Protein AF-0000000086053159 (afdb_homodimer)

Nearest PDB structures (foldseek):
  8ajj-assembly3_B-2  TM=6.532E-01  e=9.629E-02  Staphylococcus aureus
  8ajj-assembly1_D  TM=6.420E-01  e=1.099E-01  Staphylococcus aureus
  6kgy-assembly1_A  TM=5.660E-01  e=2.957E-01  Escherichia coli BL21(DE3)
  6kyy-assembly2_C  TM=5.668E-01  e=3.851E-01  Escherichia coli BL21(DE3)
  5zy5-assembly1_A  TM=4.470E-01  e=1.263E+00  Schizosaccharomyces pombe 972h-

Organism: Dendrobium nobile (NCBI:txid94219)

Sequence (262 aa):
MGEAAAAVSSESGEGKREIWIKHYSSSHRILLVGEGDFSFSVCLAKAFGSAKNMIATSYDNLEKLLEKHSTARIHLDELKRLGCTLLHGINVKYIHEDSFLKVRRFDRIIFNFPHAGHYLGFGENNEELILMGEAAAAVSSESGEGKREIWIKHYSSSHRILLVGEGDFSFSVCLAKAFGSAKNMIATSYDNLEKLLEKHSTARIHLDELKRLGCTLLHGINVKYIHEDSFLKVRRFDRIIFNFPHAGHYLGFGENNEELIL

Solvent-accessible surface area (backbone atoms only — not comparable to full-atom values): 14612 Å² total; per-residue (Å²): 134,82,78,72,81,78,79,79,86,78,84,81,73,81,67,76,58,67,76,42,73,61,80,58,52,82,73,51,26,36,38,36,39,46,40,73,40,38,58,66,59,40,45,51,25,56,48,64,70,45,18,66,42,30,38,41,26,16,48,48,40,66,70,58,33,47,70,78,22,78,63,20,58,63,30,51,52,52,34,48,76,39,44,30,44,79,46,61,50,47,52,74,43,47,40,48,67,32,77,76,55,52,79,53,80,45,42,27,40,34,34,38,55,44,64,47,81,56,56,55,45,32,44,83,80,87,63,66,47,64,73,138,78,82,79,81,77,83,81,82,80,82,81,72,83,66,71,62,62,75,37,63,66,80,59,53,83,74,54,27,34,38,36,38,46,41,74,40,37,59,63,59,40,49,53,24,53,42,61,71,46,20,64,43,30,37,40,27,16,48,48,40,66,69,58,33,45,69,77,22,78,60,19,58,63,31,49,52,51,33,49,72,39,42,32,44,78,46,60,51,46,51,76,43,48,39,47,68,33,76,76,55,51,78,52,78,44,42,27,42,33,34,38,54,44,62,51,79,56,57,56,44,34,45,82,79,85,63,64,47,62,72

InterPro domains:
  IPR019446 25S rRNA (uridine-N(3))-methyltransferase BMT5-like [PF10354] (31-119)

Secondary structure (DSSP, 8-state):
---------------------TTS-TT--EEEES-SS-HHHHHHHHHHT--TTEEEE-SS-HHHHHHH-TTHHHHHHHHHHTT-EEE-S--GGGGGG-TTTTT---SEEEEES--HHHHTT-SSS--TTT-/---------------------TTS-TT--EEEES-SS-HHHHHHHHHHT--TTEEEE-SS-HHHHHHH-TTHHHHHHHHHHTT-EEE-S--GGGGGG-TTTTT---SEEEEES--HHHHTT-SSS--TTT-

Foldseek 3Di:
DPPPDPPPPPPCPVPPPLPLVCPPPPQFAEEEEADQLCVVVLVVCVSNVAAQRYEYEHLAAPVVSCVRHVNSVVNVVSNVVRNYHYYYNDDQLCQCVPPVNVPDDGPYYHYDPPVPVCDVPVDDDDPGRVD/DDPPPPDPPPPPPVPPPLVLVPVPPPQFAEEEEADQLCVVVLVVCVSNVAAQRYEYEHLAAPVVSCVRHVNSVVNVVSNVVRNYHYYYNDDQLCQCVPPVNVPDDGPYYHYDPPVPVPDVPVDDDDPGRVD

Structure (mmCIF, N/CA/C/O backbone):
data_AF-0000000086053159-model_v1
#
loop_
_entity.id
_entity.type
_entity.pdbx_description
1 polymer '25S rRNA (uridine-N(3))-methyltransferase BMT5-like domain-containing protein'
#
loop_
_atom_site.group_PDB
_atom_site.id
_atom_site.type_symbol
_atom_site.label_atom_id
_atom_site.label_alt_id
_atom_site.label_comp_id
_atom_site.label_asym_id
_atom_site.label_entity_id
_atom_site.label_seq_id
_atom_site.pdbx_PDB_ins_code
_atom_site.Cartn_x
_atom_site.Cartn_y
_atom_site.Cartn_z
_atom_site.occupancy
_atom_site.B_iso_or_equiv
_atom_site.auth_seq_id
_atom_site.auth_comp_id
_atom_site.auth_asym_id
_atom_site.auth_atom_id
_atom_site.pdbx_PDB_model_num
ATOM 1 N N . MET A 1 1 ? 25.203 14.914 -54.969 1 23.8 1 MET A N 1
ATOM 2 C CA . MET A 1 1 ? 25.312 13.695 -54.156 1 23.8 1 MET A CA 1
ATOM 3 C C . MET A 1 1 ? 24.812 13.93 -52.75 1 23.8 1 MET A C 1
ATOM 5 O O . MET A 1 1 ? 25.109 13.133 -51.844 1 23.8 1 MET A O 1
ATOM 9 N N . GLY A 1 2 ? 24.234 15.086 -52.5 1 23.28 2 GLY A N 1
ATOM 10 C CA . GLY A 1 2 ? 23.891 15.867 -51.344 1 23.28 2 GLY A CA 1
ATOM 11 C C . GLY A 1 2 ? 22.859 15.188 -50.438 1 23.28 2 GLY A C 1
ATOM 12 O O . GLY A 1 2 ? 21.703 15.008 -50.844 1 23.28 2 GLY A O 1
ATOM 13 N N . GLU A 1 3 ? 23.234 14.211 -49.656 1 20.03 3 GLU A N 1
ATOM 14 C CA . GLU A 1 3 ? 22.578 13.164 -48.906 1 20.03 3 GLU A CA 1
ATOM 15 C C . GLU A 1 3 ? 21.625 13.766 -47.875 1 20.03 3 GLU A C 1
ATOM 17 O O . GLU A 1 3 ? 22.062 14.289 -46.844 1 20.03 3 GLU A O 1
ATOM 22 N N . ALA A 1 4 ? 20.672 14.625 -48.312 1 21.84 4 ALA A N 1
ATOM 23 C CA . ALA A 1 4 ? 19.781 15.328 -47.406 1 21.84 4 ALA A CA 1
ATOM 24 C C . ALA A 1 4 ? 19.156 14.359 -46.406 1 21.84 4 ALA A C 1
ATOM 26 O O . ALA A 1 4 ? 18.734 13.258 -46.781 1 21.84 4 ALA A O 1
ATOM 27 N N . ALA A 1 5 ? 19.266 14.68 -45.062 1 22.31 5 ALA A N 1
ATOM 28 C CA . ALA A 1 5 ? 18.844 14.047 -43.812 1 22.31 5 ALA A CA 1
ATOM 29 C C . ALA A 1 5 ? 17.359 13.727 -43.812 1 22.31 5 ALA A C 1
ATOM 31 O O . ALA A 1 5 ? 16.531 14.617 -44 1 22.31 5 ALA A O 1
ATOM 32 N N . ALA A 1 6 ? 16.828 12.719 -44.281 1 21.12 6 ALA A N 1
ATOM 33 C CA . ALA A 1 6 ? 15.461 12.234 -44.281 1 21.12 6 ALA A CA 1
ATOM 34 C C . ALA A 1 6 ? 14.781 12.445 -42.938 1 21.12 6 ALA A C 1
ATOM 36 O O . ALA A 1 6 ? 15.25 11.938 -41.906 1 21.12 6 ALA A O 1
ATOM 37 N N . ALA A 1 7 ? 14.07 13.5 -42.656 1 23.72 7 ALA A N 1
ATOM 38 C CA . ALA A 1 7 ? 13.234 13.898 -41.531 1 23.72 7 ALA A CA 1
ATOM 39 C C . ALA A 1 7 ? 12.242 12.805 -41.188 1 23.72 7 ALA A C 1
ATOM 41 O O . ALA A 1 7 ? 11.336 12.492 -41.938 1 23.72 7 ALA A O 1
ATOM 42 N N . VAL A 1 8 ? 12.562 11.57 -40.75 1 25.78 8 VAL A N 1
ATOM 43 C CA . VAL A 1 8 ? 11.625 10.508 -40.375 1 25.78 8 VAL A CA 1
ATOM 44 C C . VAL A 1 8 ? 10.547 11.062 -39.469 1 25.78 8 VAL A C 1
ATOM 46 O O . VAL A 1 8 ? 10.852 11.695 -38.438 1 25.78 8 VAL A O 1
ATOM 49 N N . SER A 1 9 ? 9.375 11.641 -39.812 1 26.14 9 SER A N 1
ATOM 50 C CA . SER A 1 9 ? 8.133 12.102 -39.219 1 26.14 9 SER A CA 1
ATOM 51 C C . SER A 1 9 ? 7.652 11.133 -38.125 1 26.14 9 SER A C 1
ATOM 53 O O . SER A 1 9 ? 7.336 9.977 -38.438 1 26.14 9 SER A O 1
ATOM 55 N N . SER A 1 10 ? 8.109 11.086 -36.844 1 28.56 10 SER A N 1
ATOM 56 C CA . SER A 1 10 ? 8.008 10.375 -35.562 1 28.56 10 SER A CA 1
ATOM 57 C C . SER A 1 10 ? 6.582 10.445 -35 1 28.56 10 SER A C 1
ATOM 59 O O . SER A 1 10 ? 5.988 11.523 -34.938 1 28.56 10 SER A O 1
ATOM 61 N N . GLU A 1 11 ? 5.602 9.461 -35.156 1 31.3 11 GLU A N 1
ATOM 62 C CA . GLU A 1 11 ? 4.188 9.211 -34.875 1 31.3 11 GLU A CA 1
ATOM 63 C C . GLU A 1 11 ? 3.811 9.648 -33.469 1 31.3 11 GLU A C 1
ATOM 65 O O . GLU A 1 11 ? 4.488 9.289 -32.5 1 31.3 11 GLU A O 1
ATOM 70 N N . SER A 1 12 ? 3.057 10.75 -33.156 1 30.8 12 SER A N 1
ATOM 71 C CA . SER A 1 12 ? 2.65 11.664 -32.094 1 30.8 12 SER A CA 1
ATOM 72 C C . SER A 1 12 ? 1.81 10.945 -31.047 1 30.8 12 SER A C 1
ATOM 74 O O . SER A 1 12 ? 0.592 10.82 -31.188 1 30.8 12 SER A O 1
ATOM 76 N N . GLY A 1 13 ? 1.862 9.625 -30.812 1 31.34 13 GLY A N 1
ATOM 77 C CA . GLY A 1 13 ? 1.107 8.883 -29.812 1 31.34 13 GLY A CA 1
ATOM 78 C C . GLY A 1 13 ? 0.952 9.641 -28.5 1 31.34 13 GLY A C 1
ATOM 79 O O . GLY A 1 13 ? 1.944 10.031 -27.875 1 31.34 13 GLY A O 1
ATOM 80 N N . GLU A 1 14 ? -0.047 10.508 -28.344 1 32.22 14 GLU A N 1
ATOM 81 C CA . GLU A 1 14 ? -0.449 11.344 -27.219 1 32.22 14 GLU A CA 1
ATOM 82 C C . GLU A 1 14 ? -0.283 10.602 -25.906 1 32.22 14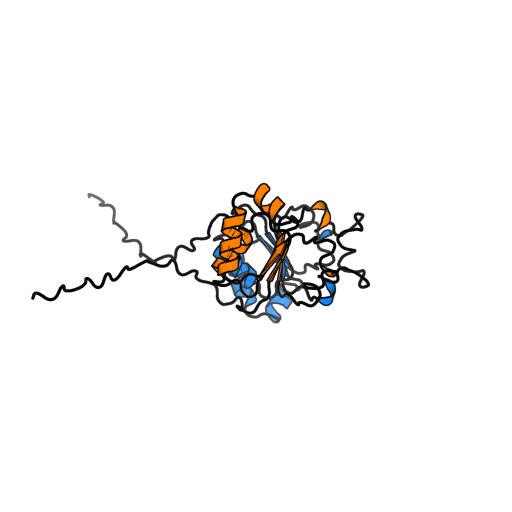 GLU A C 1
ATOM 84 O O . GLU A 1 14 ? -1.033 9.672 -25.609 1 32.22 14 GLU A O 1
ATOM 89 N N . GLY A 1 15 ? 0.795 10.141 -25.562 1 30.14 15 GLY A N 1
ATOM 90 C CA . GLY A 1 15 ? 1.284 9.57 -24.312 1 30.14 15 GLY A CA 1
ATOM 91 C C . GLY A 1 15 ? 0.733 10.258 -23.078 1 30.14 15 GLY A C 1
ATOM 92 O O . GLY A 1 15 ? 0.968 11.453 -22.875 1 30.14 15 GLY A O 1
ATOM 93 N N . LYS A 1 16 ? -0.575 9.969 -22.797 1 33.31 16 LYS A N 1
ATOM 94 C CA . LYS A 1 16 ? -1.197 10.414 -21.547 1 33.31 16 LYS A CA 1
ATOM 95 C C . LYS A 1 16 ? -0.171 10.508 -20.422 1 33.31 16 LYS A C 1
ATOM 97 O O . LYS A 1 16 ? 0.556 9.547 -20.156 1 33.31 16 LYS A O 1
ATOM 102 N N . ARG A 1 17 ? 0.434 11.656 -20.219 1 32.03 17 ARG A N 1
ATOM 103 C CA . ARG A 1 17 ? 1.323 12.023 -19.125 1 32.03 17 ARG A CA 1
ATOM 104 C C . ARG A 1 17 ? 0.749 11.578 -17.781 1 32.03 17 ARG A C 1
ATOM 106 O O . ARG A 1 17 ? -0.394 11.906 -17.453 1 32.03 17 ARG A O 1
ATOM 113 N N . GLU A 1 18 ? 0.822 10.281 -17.391 1 34.47 18 GLU A N 1
ATOM 114 C CA . GLU A 1 18 ? 0.636 9.914 -15.992 1 34.47 18 GLU A CA 1
ATOM 115 C C . GLU A 1 18 ? 1.292 10.93 -15.062 1 34.47 18 GLU A C 1
ATOM 117 O O . GLU A 1 18 ? 2.494 11.18 -15.156 1 34.47 18 GLU A O 1
ATOM 122 N N . ILE A 1 19 ? 0.857 12.164 -15.031 1 37.12 19 ILE A N 1
ATOM 123 C CA . ILE A 1 19 ? 1.425 13.086 -14.055 1 37.12 19 ILE A CA 1
ATOM 124 C C . ILE A 1 19 ? 1.54 12.391 -12.695 1 37.12 19 ILE A C 1
ATOM 126 O O . ILE A 1 19 ? 0.53 12.016 -12.094 1 37.12 19 ILE A O 1
ATOM 130 N N . TRP A 1 20 ? 2.287 11.344 -12.609 1 40 20 TRP A N 1
ATOM 131 C CA . TRP A 1 20 ? 2.617 10.797 -11.289 1 40 20 TRP A CA 1
ATOM 132 C C . TRP A 1 20 ? 3.082 11.906 -10.352 1 40 20 TRP A C 1
ATOM 134 O O . TRP A 1 20 ? 3.932 12.719 -10.711 1 40 20 TRP A O 1
ATOM 144 N N . ILE A 1 21 ? 2.289 12.594 -9.727 1 44 21 ILE A N 1
ATOM 145 C CA . ILE A 1 21 ? 2.75 13.477 -8.656 1 44 21 ILE A CA 1
ATOM 146 C C . ILE A 1 21 ? 3.922 12.828 -7.922 1 44 21 ILE A C 1
ATOM 148 O O . ILE A 1 21 ? 3.779 11.75 -7.344 1 44 21 ILE A O 1
ATOM 152 N N . LYS A 1 22 ? 5.039 13.055 -8.406 1 43.25 22 LYS A N 1
ATOM 153 C CA . LYS A 1 22 ? 6.391 12.727 -7.953 1 43.25 22 LYS A CA 1
ATOM 154 C C . LYS A 1 22 ? 6.52 12.898 -6.441 1 43.25 22 LYS A C 1
ATOM 156 O O . LYS A 1 22 ? 7.629 12.875 -5.906 1 43.25 22 LYS A O 1
ATOM 161 N N . HIS A 1 23 ? 5.613 13.328 -5.73 1 47.88 23 HIS A N 1
ATOM 162 C CA . HIS A 1 23 ? 6.152 13.422 -4.379 1 47.88 23 HIS A CA 1
ATOM 163 C C . HIS A 1 23 ? 6.645 12.062 -3.885 1 47.88 23 HIS A C 1
ATOM 165 O O . HIS A 1 23 ? 7.277 11.977 -2.83 1 47.88 23 HIS A O 1
ATOM 171 N N . TYR A 1 24 ? 6.051 11.047 -4.488 1 50.81 24 TYR A N 1
ATOM 172 C CA . TYR A 1 24 ? 6.637 9.789 -4.047 1 50.81 24 TYR A CA 1
ATOM 173 C C . TYR A 1 24 ? 7.98 9.547 -4.723 1 50.81 24 TYR A C 1
ATOM 175 O O . TYR A 1 24 ? 8.094 9.641 -5.949 1 50.81 24 TYR A O 1
ATOM 183 N N . SER A 1 25 ? 8.93 9.891 -3.857 1 54.38 25 SER A N 1
ATOM 184 C CA . SER A 1 25 ? 10.281 9.688 -4.367 1 54.38 25 SER A CA 1
ATOM 185 C C . SER A 1 25 ? 10.445 8.297 -4.969 1 54.38 25 SER A C 1
ATOM 187 O O . SER A 1 25 ? 10.062 7.297 -4.348 1 54.38 25 SER A O 1
ATOM 189 N N . SER A 1 26 ? 10.477 8.305 -6.293 1 58.16 26 SER A N 1
ATOM 190 C CA . SER A 1 26 ? 10.906 7.129 -7.043 1 58.16 26 SER A CA 1
ATOM 191 C C . SER A 1 26 ? 11.938 6.328 -6.266 1 58.16 26 SER A C 1
ATOM 193 O O . SER A 1 26 ? 12.211 5.168 -6.59 1 58.16 26 SER A O 1
ATOM 195 N N . SER A 1 27 ? 12.219 6.91 -5.051 1 74.12 27 SER A N 1
ATOM 196 C CA . SER A 1 27 ? 13.305 6.227 -4.355 1 74.12 27 SER A CA 1
ATOM 197 C C . SER A 1 27 ? 12.773 5.395 -3.189 1 74.12 27 SER A C 1
ATOM 199 O O . SER A 1 27 ? 13.523 4.633 -2.576 1 74.12 27 SER A O 1
ATOM 201 N N . HIS A 1 28 ? 11.43 5.555 -3.023 1 86.94 28 HIS A N 1
ATOM 202 C CA . HIS A 1 28 ? 10.93 4.785 -1.894 1 86.94 28 HIS A CA 1
ATOM 203 C C . HIS A 1 28 ? 10.836 3.301 -2.236 1 86.94 28 HIS A C 1
ATOM 205 O O . HIS A 1 28 ? 10.344 2.938 -3.307 1 86.94 28 HIS A O 1
ATOM 211 N N . ARG A 1 29 ? 11.375 2.551 -1.34 1 91.94 29 ARG A N 1
ATOM 212 C CA . ARG A 1 29 ? 11.336 1.099 -1.484 1 91.94 29 ARG A CA 1
ATOM 213 C C . ARG A 1 29 ? 10.031 0.53 -0.944 1 91.94 29 ARG A C 1
ATOM 215 O O . ARG A 1 29 ? 9.672 0.778 0.207 1 91.94 29 ARG A O 1
ATOM 222 N N . ILE A 1 30 ? 9.352 -0.287 -1.855 1 94.25 30 ILE A N 1
ATOM 223 C CA . ILE A 1 30 ? 8.031 -0.788 -1.488 1 94.25 30 ILE A CA 1
ATOM 224 C C . ILE A 1 30 ? 8.023 -2.314 -1.547 1 94.25 30 ILE A C 1
ATOM 226 O O . ILE A 1 30 ? 8.461 -2.906 -2.535 1 94.25 30 ILE A O 1
ATOM 230 N N . LEU A 1 31 ? 7.586 -2.889 -0.47 1 94.62 31 LEU A N 1
ATOM 231 C CA . LEU A 1 31 ? 7.348 -4.328 -0.436 1 94.62 31 LEU A CA 1
ATOM 232 C C . LEU A 1 31 ? 5.855 -4.633 -0.496 1 94.62 31 LEU A C 1
ATOM 234 O O . LEU A 1 31 ? 5.074 -4.109 0.304 1 94.62 31 LEU A O 1
ATOM 238 N N . LEU A 1 32 ? 5.48 -5.375 -1.488 1 95.69 32 LEU A N 1
ATOM 239 C CA . LEU A 1 32 ? 4.109 -5.859 -1.588 1 95.69 32 LEU A CA 1
ATOM 240 C C . LEU A 1 32 ? 4.027 -7.34 -1.241 1 95.69 32 LEU A C 1
ATOM 242 O O . LEU A 1 32 ? 4.676 -8.172 -1.882 1 95.69 32 LEU A O 1
ATOM 246 N N . VAL A 1 33 ? 3.17 -7.621 -0.258 1 93.75 33 VAL A N 1
ATOM 247 C CA . VAL A 1 33 ? 3.086 -8.977 0.273 1 93.75 33 VAL A CA 1
ATOM 248 C C . VAL A 1 33 ? 1.698 -9.555 0.003 1 93.75 33 VAL A C 1
ATOM 250 O O . VAL A 1 33 ? 0.688 -8.875 0.205 1 93.75 33 VAL A O 1
ATOM 253 N N . GLY A 1 34 ? 1.708 -10.828 -0.438 1 93.38 34 GLY A N 1
ATOM 254 C CA . GLY A 1 34 ? 0.449 -11.547 -0.564 1 93.38 34 GLY A CA 1
ATOM 255 C C . GLY A 1 34 ? -0.279 -11.25 -1.862 1 93.38 34 GLY A C 1
ATOM 256 O O . GLY A 1 34 ? -1.511 -11.219 -1.896 1 93.38 34 GLY A O 1
ATOM 257 N N . GLU A 1 35 ? 0.453 -11.07 -2.906 1 94.38 35 GLU A N 1
ATOM 258 C CA . GLU A 1 35 ? -0.151 -10.805 -4.211 1 94.38 35 GLU A CA 1
ATOM 259 C C . GLU A 1 35 ? -0.896 -12.031 -4.73 1 94.38 35 GLU A C 1
ATOM 261 O O . GLU A 1 35 ? -0.422 -13.156 -4.586 1 94.38 35 GLU A O 1
ATOM 266 N N . GLY A 1 36 ? -2.082 -11.789 -5.32 1 93.25 36 GLY A N 1
ATOM 267 C CA . GLY A 1 36 ? -2.811 -12.82 -6.043 1 93.25 36 GLY A CA 1
ATOM 268 C C . GLY A 1 36 ? -2.533 -12.812 -7.531 1 93.25 36 GLY A C 1
ATOM 269 O O . GLY A 1 36 ? -1.689 -13.57 -8.016 1 93.25 36 GLY A O 1
ATOM 270 N N . ASP A 1 37 ? -3.105 -11.883 -8.156 1 93.75 37 ASP A N 1
ATOM 271 C CA . ASP A 1 37 ? -2.898 -11.805 -9.594 1 93.75 37 ASP A CA 1
ATOM 272 C C . ASP A 1 37 ? -1.971 -10.641 -9.953 1 93.75 37 ASP A C 1
ATOM 274 O O . ASP A 1 37 ? -1.759 -10.359 -11.133 1 93.75 37 ASP A O 1
ATOM 278 N N . PHE A 1 38 ? -1.534 -9.859 -8.969 1 95.62 38 PHE A N 1
ATOM 279 C CA . PHE A 1 38 ? -0.526 -8.812 -9.086 1 95.62 38 PHE A CA 1
ATOM 280 C C . PHE A 1 38 ? -1.103 -7.586 -9.773 1 95.62 38 PHE A C 1
ATOM 282 O O . PHE A 1 38 ? -0.36 -6.684 -10.164 1 95.62 38 PHE A O 1
ATOM 289 N N . SER A 1 39 ? -2.412 -7.508 -9.82 1 91.19 39 SER A N 1
ATOM 290 C CA . SER A 1 39 ? -3.037 -6.383 -10.516 1 91.19 39 SER A CA 1
ATOM 291 C C . SER A 1 39 ? -2.828 -5.082 -9.75 1 91.19 39 SER A C 1
ATOM 293 O O . SER A 1 39 ? -2.654 -4.02 -10.352 1 91.19 39 SER A O 1
ATOM 295 N N . PHE A 1 40 ? -2.793 -5.176 -8.445 1 90.31 40 PHE A N 1
ATOM 296 C CA . PHE A 1 40 ? -2.586 -3.969 -7.648 1 90.31 40 PHE A CA 1
ATOM 297 C C . PHE A 1 40 ? -1.169 -3.439 -7.832 1 90.31 40 PHE A C 1
ATOM 299 O O . PHE A 1 40 ? -0.962 -2.23 -7.945 1 90.31 40 PHE A O 1
ATOM 306 N N . SER A 1 41 ? -0.254 -4.344 -7.824 1 94.06 41 SER A N 1
ATOM 307 C CA . SER A 1 41 ? 1.135 -3.961 -8.055 1 94.06 41 SER A CA 1
ATOM 308 C C . SER A 1 41 ? 1.304 -3.268 -9.398 1 94.06 41 SER A C 1
ATOM 310 O O . SER A 1 41 ? 2.039 -2.283 -9.508 1 94.06 41 SER A O 1
ATOM 312 N N . VAL A 1 42 ? 0.609 -3.744 -10.367 1 92.56 42 VAL A N 1
ATOM 313 C CA . VAL A 1 42 ? 0.671 -3.129 -11.688 1 92.56 42 VAL A CA 1
ATOM 314 C C . VAL A 1 42 ? 0.124 -1.705 -11.625 1 92.56 42 VAL A C 1
ATOM 316 O O . VAL A 1 42 ? 0.708 -0.782 -12.195 1 92.56 42 VAL A O 1
ATOM 319 N N . CYS A 1 43 ? -0.954 -1.619 -10.93 1 87.19 43 CYS A N 1
ATOM 320 C CA . CYS A 1 43 ? -1.568 -0.304 -10.781 1 87.19 43 CYS A CA 1
ATOM 321 C C . CYS A 1 43 ? -0.593 0.688 -10.164 1 87.19 43 CYS A C 1
ATOM 323 O O . CYS A 1 43 ? -0.42 1.798 -10.664 1 87.19 43 CYS A O 1
ATOM 325 N N . LEU A 1 44 ? 0.011 0.297 -9.117 1 88.56 44 LEU A N 1
ATOM 326 C CA . LEU A 1 44 ? 0.962 1.16 -8.422 1 88.56 44 LEU A CA 1
ATOM 327 C C . LEU A 1 44 ? 2.152 1.483 -9.32 1 88.56 44 LEU A C 1
ATOM 329 O O . LEU A 1 44 ? 2.57 2.641 -9.414 1 88.56 44 LEU A O 1
ATOM 333 N N . ALA A 1 45 ? 2.627 0.53 -9.992 1 90.31 45 ALA A N 1
ATOM 334 C CA . ALA A 1 45 ? 3.779 0.699 -10.875 1 90.31 45 ALA A CA 1
ATOM 335 C C . ALA A 1 45 ? 3.479 1.696 -11.984 1 90.31 45 ALA A C 1
ATOM 337 O O . ALA A 1 45 ? 4.312 2.543 -12.312 1 90.31 45 ALA A O 1
ATOM 338 N N . LYS A 1 46 ? 2.355 1.563 -12.469 1 85.75 46 LYS A N 1
ATOM 339 C CA . LYS A 1 46 ? 1.958 2.473 -13.539 1 85.75 46 LYS A CA 1
ATOM 340 C C . LYS A 1 46 ? 1.809 3.9 -13.023 1 85.75 46 LYS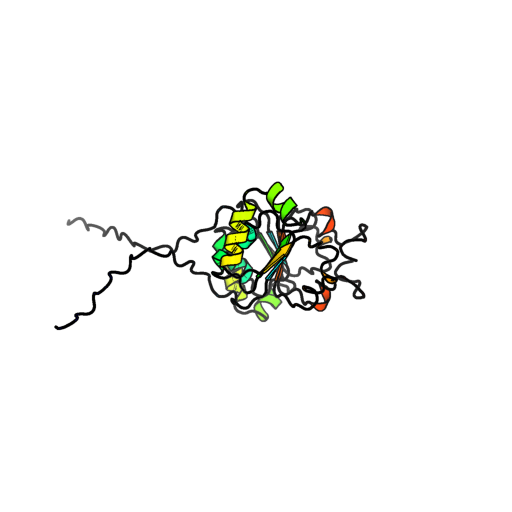 A C 1
ATOM 342 O O . LYS A 1 46 ? 2.223 4.855 -13.68 1 85.75 46 LYS A O 1
ATOM 347 N N . ALA A 1 47 ? 1.233 3.949 -11.875 1 80.62 47 ALA A N 1
ATOM 348 C CA . ALA A 1 47 ? 1.077 5.273 -11.273 1 80.62 47 ALA A CA 1
ATOM 349 C C . ALA A 1 47 ? 2.434 5.934 -11.047 1 80.62 47 ALA A C 1
ATOM 351 O O . ALA A 1 47 ? 2.578 7.145 -11.234 1 80.62 47 ALA A O 1
ATOM 352 N N . PHE A 1 48 ? 3.4 5.125 -10.711 1 82.75 48 PHE A N 1
ATOM 353 C CA . PHE A 1 48 ? 4.723 5.66 -10.414 1 82.75 48 PHE A CA 1
ATOM 354 C C . PHE A 1 48 ? 5.57 5.75 -11.672 1 82.75 48 PHE A C 1
ATOM 356 O O . PHE A 1 48 ? 6.582 6.453 -11.703 1 82.75 48 PHE A O 1
ATOM 363 N N . GLY A 1 49 ? 5.211 5.055 -12.664 1 83.62 49 GLY A N 1
ATOM 364 C CA . GLY A 1 49 ? 5.949 5.051 -13.922 1 83.62 49 GLY A CA 1
ATOM 365 C C . GLY A 1 49 ? 7.125 4.094 -13.914 1 83.62 49 GLY A C 1
ATOM 366 O O . GLY A 1 49 ? 7.82 3.951 -14.922 1 83.62 49 GLY A O 1
ATOM 367 N N . SER A 1 50 ? 7.414 3.561 -12.82 1 89.31 50 SER A N 1
ATOM 368 C CA . SER A 1 50 ? 8.508 2.607 -12.633 1 89.31 50 SER A CA 1
ATOM 369 C C . SER A 1 50 ? 8.234 1.683 -11.453 1 89.31 50 SER A C 1
ATOM 371 O O . SER A 1 50 ? 7.477 2.031 -10.539 1 89.31 50 SER A O 1
ATOM 373 N N . ALA A 1 51 ? 8.836 0.508 -11.547 1 94.44 51 ALA A N 1
ATOM 374 C CA . ALA A 1 51 ? 8.703 -0.422 -10.43 1 94.44 51 ALA A CA 1
ATOM 375 C C . ALA A 1 51 ? 10.07 -0.918 -9.969 1 94.44 51 ALA A C 1
ATOM 377 O O . ALA A 1 51 ? 10.172 -1.963 -9.32 1 94.44 51 ALA A O 1
ATOM 378 N N . LYS A 1 52 ? 11.133 -0.23 -10.25 1 94.88 52 LYS A N 1
ATOM 379 C CA . LYS A 1 52 ? 12.492 -0.66 -9.945 1 94.88 52 LYS A CA 1
ATOM 380 C C . LYS A 1 52 ? 12.711 -0.772 -8.438 1 94.88 52 LYS A C 1
ATOM 382 O O . LYS A 1 52 ? 13.539 -1.558 -7.98 1 94.88 52 LYS A O 1
ATOM 387 N N . ASN A 1 53 ? 11.961 0.013 -7.723 1 93.94 53 ASN A N 1
ATOM 388 C CA . ASN A 1 53 ? 12.117 0.018 -6.27 1 93.94 53 ASN A CA 1
ATOM 389 C C . ASN A 1 53 ? 11.016 -0.792 -5.59 1 93.94 53 ASN A C 1
ATOM 391 O O . ASN A 1 53 ? 10.766 -0.622 -4.395 1 93.94 53 ASN A O 1
ATOM 395 N N . MET A 1 54 ? 10.367 -1.677 -6.344 1 95.19 54 MET A N 1
ATOM 396 C CA . MET A 1 54 ? 9.273 -2.488 -5.824 1 95.19 54 MET A CA 1
ATOM 397 C C . MET A 1 54 ? 9.656 -3.965 -5.793 1 95.19 54 MET A C 1
ATOM 399 O O . MET A 1 54 ? 10.258 -4.473 -6.738 1 95.19 54 MET A O 1
ATOM 403 N N . ILE A 1 55 ? 9.352 -4.605 -4.691 1 96.75 55 ILE A N 1
ATOM 404 C CA . ILE A 1 55 ? 9.352 -6.0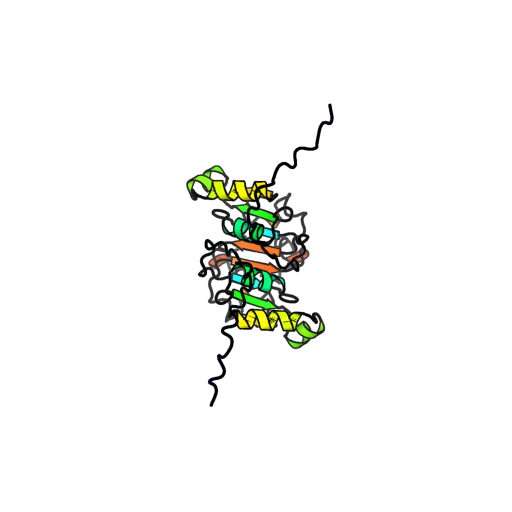59 -4.574 1 96.75 55 ILE A CA 1
ATOM 405 C C . ILE A 1 55 ? 7.934 -6.559 -4.309 1 96.75 55 ILE A C 1
ATOM 407 O O . ILE A 1 55 ? 7.293 -6.137 -3.344 1 96.75 55 ILE A O 1
ATOM 411 N N . ALA A 1 56 ? 7.469 -7.363 -5.176 1 97.56 56 ALA A N 1
ATOM 412 C CA . ALA A 1 56 ? 6.137 -7.941 -5.016 1 97.56 56 ALA A CA 1
ATOM 413 C C . ALA A 1 56 ? 6.211 -9.453 -4.816 1 97.56 56 ALA A C 1
ATOM 415 O O . ALA A 1 56 ? 6.965 -10.141 -5.512 1 97.56 56 ALA A O 1
ATOM 416 N N . THR A 1 57 ? 5.41 -9.969 -3.846 1 96.69 57 THR A N 1
ATOM 417 C CA . THR A 1 57 ? 5.551 -11.375 -3.475 1 96.69 57 THR A CA 1
ATOM 418 C C . THR A 1 57 ? 4.191 -12.07 -3.459 1 96.69 57 THR A C 1
ATOM 420 O O . THR A 1 57 ? 3.164 -11.43 -3.238 1 96.69 57 THR A O 1
ATOM 423 N N . SER A 1 58 ? 4.168 -13.344 -3.734 1 95.94 58 SER A N 1
ATOM 424 C CA . SER A 1 58 ? 2.98 -14.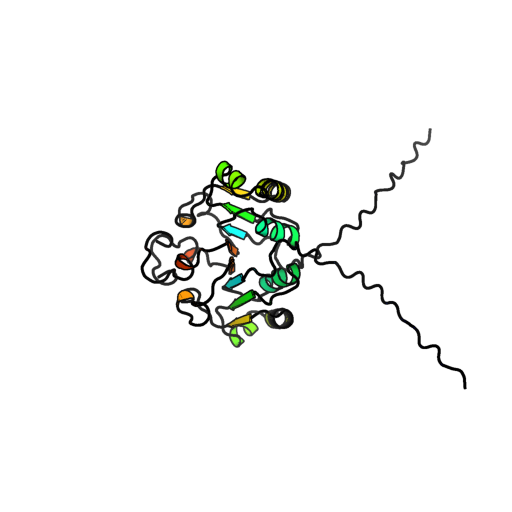188 -3.613 1 95.94 58 SER A CA 1
ATOM 425 C C . SER A 1 58 ? 3.232 -15.367 -2.682 1 95.94 58 SER A C 1
ATOM 427 O O . SER A 1 58 ? 4.371 -15.805 -2.523 1 95.94 58 SER A O 1
ATOM 429 N N . TYR A 1 59 ? 2.211 -15.766 -2.037 1 93.56 59 TYR A N 1
ATOM 430 C CA . TYR A 1 59 ? 2.268 -16.969 -1.212 1 93.56 59 TYR A CA 1
ATOM 431 C C . TYR A 1 59 ? 2.457 -18.219 -2.072 1 93.56 59 TYR A C 1
ATOM 433 O O . TYR A 1 59 ? 3.295 -19.062 -1.768 1 93.56 59 TYR A O 1
ATOM 441 N N . ASP A 1 60 ? 1.657 -18.344 -3.156 1 95.31 60 ASP A N 1
ATOM 442 C CA . ASP A 1 60 ? 1.734 -19.484 -4.062 1 95.31 60 ASP A CA 1
ATOM 443 C C . ASP A 1 60 ? 3.02 -19.438 -4.887 1 95.31 60 ASP A C 1
ATOM 445 O O . ASP A 1 60 ? 3.529 -18.359 -5.203 1 95.31 60 ASP A O 1
ATOM 449 N N . ASN A 1 61 ? 3.467 -20.656 -5.203 1 96.94 61 ASN A N 1
ATOM 450 C CA . ASN A 1 61 ? 4.508 -20.688 -6.227 1 96.94 61 ASN A CA 1
ATOM 451 C C . ASN A 1 61 ? 3.961 -20.281 -7.594 1 96.94 61 ASN A C 1
ATOM 453 O O . ASN A 1 61 ? 2.746 -20.172 -7.773 1 96.94 61 ASN A O 1
ATOM 457 N N . LEU A 1 62 ? 4.867 -20.094 -8.531 1 96.88 62 LEU A N 1
ATOM 458 C CA . LEU A 1 62 ? 4.488 -19.562 -9.836 1 96.88 62 LEU A CA 1
ATOM 459 C C . LEU A 1 62 ? 3.453 -20.453 -10.516 1 96.88 62 LEU A C 1
ATOM 461 O O . LEU A 1 62 ? 2.459 -19.953 -11.055 1 96.88 62 LEU A O 1
ATOM 465 N N . GLU A 1 63 ? 3.699 -21.734 -10.492 1 97.19 63 GLU A N 1
ATOM 466 C CA . GLU A 1 63 ? 2.795 -22.672 -11.148 1 97.19 63 GLU A CA 1
ATOM 467 C C . GLU A 1 63 ? 1.383 -22.562 -10.578 1 97.19 63 GLU A C 1
ATOM 469 O O . GLU A 1 63 ? 0.412 -22.438 -11.328 1 97.19 63 GLU A O 1
ATOM 474 N N . LYS A 1 64 ? 1.245 -22.641 -9.312 1 97.5 64 LYS A N 1
ATOM 475 C CA . LYS A 1 64 ? -0.043 -22.547 -8.633 1 97.5 64 LYS A CA 1
ATOM 476 C C . LYS A 1 64 ? -0.683 -21.188 -8.836 1 97.5 64 LYS A C 1
ATOM 478 O O . LYS A 1 64 ? -1.9 -21.078 -9.008 1 97.5 64 LYS A O 1
ATOM 483 N N . LEU A 1 65 ? 0.146 -20.188 -8.812 1 96.56 65 LEU A N 1
ATOM 484 C CA . LEU A 1 65 ? -0.325 -18.828 -9.031 1 96.56 65 LEU A CA 1
ATOM 485 C C . LEU A 1 65 ? -1.012 -18.703 -10.391 1 96.56 65 LEU A C 1
ATOM 487 O O . LEU A 1 65 ? -2.111 -18.156 -10.484 1 96.56 65 LEU A O 1
ATOM 491 N N . LEU A 1 66 ? -0.417 -19.25 -11.43 1 96.81 66 LEU A N 1
ATOM 492 C CA . LEU A 1 66 ? -0.938 -19.141 -12.789 1 96.81 66 LEU A CA 1
ATOM 493 C C . LEU A 1 66 ? -2.189 -20 -12.961 1 96.81 66 LEU A C 1
ATOM 495 O O . LEU A 1 66 ? -3.076 -19.656 -13.742 1 96.81 66 LEU A O 1
ATOM 499 N N . GLU A 1 67 ? -2.268 -21.047 -12.195 1 96.75 67 GLU A N 1
ATOM 500 C CA . GLU A 1 67 ? -3.457 -21.891 -12.211 1 96.75 67 GLU A CA 1
ATOM 501 C C . GLU A 1 67 ? -4.656 -21.172 -11.602 1 96.75 67 GLU A C 1
ATOM 503 O O . GLU A 1 67 ? -5.762 -21.219 -12.141 1 96.75 67 GLU A O 1
ATOM 508 N N . LYS A 1 68 ? -4.445 -20.5 -10.516 1 95.38 68 LYS A N 1
ATOM 509 C CA . LYS A 1 68 ? -5.504 -19.828 -9.766 1 95.38 68 LYS A CA 1
ATOM 510 C C . LYS A 1 68 ? -5.934 -18.531 -10.445 1 95.38 68 LYS A C 1
ATOM 512 O O . LYS A 1 68 ? -7.09 -18.125 -10.328 1 95.38 68 LYS A O 1
ATOM 517 N N . HIS A 1 69 ? -4.953 -17.922 -11.039 1 94.44 69 HIS A N 1
ATOM 518 C CA . HIS A 1 69 ? -5.176 -16.609 -11.625 1 94.44 69 HIS A CA 1
ATOM 519 C C . HIS A 1 69 ? -4.719 -16.562 -13.078 1 94.44 69 HIS A C 1
ATOM 521 O O . HIS A 1 69 ? -3.545 -16.297 -13.352 1 94.44 69 HIS A O 1
ATOM 527 N N . SER A 1 70 ? -5.637 -16.609 -13.914 1 91.88 70 SER A N 1
ATOM 528 C CA . SER A 1 70 ? -5.32 -16.672 -15.336 1 91.88 70 SER A CA 1
ATOM 529 C C . SER A 1 70 ? -4.727 -15.359 -15.828 1 91.88 70 SER A C 1
ATOM 531 O O . SER A 1 70 ? -3.953 -15.336 -16.781 1 91.88 70 SER A O 1
ATOM 533 N N . THR A 1 71 ? -5.031 -14.32 -15.195 1 92.38 71 THR A N 1
ATOM 534 C CA . THR A 1 71 ? -4.562 -13.008 -15.641 1 92.38 71 THR A CA 1
ATOM 535 C C . THR A 1 71 ? -3.191 -12.695 -15.047 1 92.38 71 THR A C 1
ATOM 537 O O . THR A 1 71 ? -2.555 -11.711 -15.422 1 92.38 71 THR A O 1
ATOM 540 N N . ALA A 1 72 ? -2.725 -13.516 -14.203 1 96.06 72 ALA A N 1
ATOM 541 C CA . ALA A 1 72 ? -1.506 -13.195 -13.461 1 96.06 72 ALA A CA 1
ATOM 542 C C . ALA A 1 72 ? -0.31 -13.07 -14.398 1 96.06 72 ALA A C 1
ATOM 544 O O . ALA A 1 72 ? 0.557 -12.219 -14.203 1 96.06 72 ALA A O 1
ATOM 545 N N . ARG A 1 73 ? -0.295 -13.844 -15.43 1 96.94 73 ARG A N 1
ATOM 546 C CA . ARG A 1 73 ? 0.848 -13.844 -16.344 1 96.94 73 ARG A CA 1
ATOM 547 C C . ARG A 1 73 ? 1.052 -12.469 -16.969 1 96.94 73 ARG A C 1
ATOM 549 O O . ARG A 1 73 ? 2.174 -11.961 -17.016 1 96.94 73 ARG A O 1
ATOM 556 N N . ILE A 1 74 ? 0.051 -11.906 -17.438 1 97 74 ILE A N 1
ATOM 557 C CA . ILE A 1 74 ? 0.116 -10.594 -18.078 1 97 74 ILE A CA 1
ATOM 558 C C . ILE A 1 74 ? 0.636 -9.562 -17.078 1 97 74 ILE A C 1
ATOM 560 O O . ILE A 1 74 ? 1.474 -8.727 -17.422 1 97 74 ILE A O 1
ATOM 564 N N . HIS A 1 75 ? 0.172 -9.656 -15.891 1 96.69 75 HIS A N 1
ATOM 565 C CA . HIS A 1 75 ? 0.575 -8.695 -14.867 1 96.69 75 HIS A CA 1
ATOM 566 C C . HIS A 1 75 ? 2.035 -8.891 -14.477 1 96.69 75 HIS A C 1
ATOM 568 O O . HIS A 1 75 ? 2.773 -7.918 -14.312 1 96.69 75 HIS A O 1
ATOM 574 N N . LEU A 1 76 ? 2.375 -10.117 -14.359 1 98.25 76 LEU A N 1
ATOM 575 C CA . LEU A 1 76 ? 3.768 -10.414 -14.039 1 98.25 76 LEU A CA 1
ATOM 576 C C . LEU A 1 76 ? 4.695 -9.875 -15.125 1 98.25 76 LEU A C 1
ATOM 578 O O . LEU A 1 76 ? 5.723 -9.266 -14.82 1 98.25 76 LEU A O 1
ATOM 582 N N . ASP A 1 77 ? 4.352 -10.055 -16.344 1 98 77 ASP A N 1
ATOM 583 C CA . ASP A 1 77 ? 5.16 -9.586 -17.469 1 98 77 ASP A CA 1
ATOM 584 C C . ASP A 1 77 ? 5.273 -8.062 -17.469 1 98 77 ASP A C 1
ATOM 586 O O . ASP A 1 77 ? 6.348 -7.516 -17.719 1 98 77 ASP A O 1
ATOM 590 N N . GLU A 1 78 ? 4.203 -7.465 -17.188 1 96.69 78 GLU A N 1
ATOM 591 C CA . GLU A 1 78 ? 4.195 -6.004 -17.125 1 96.69 78 GLU A CA 1
ATOM 592 C C . GLU A 1 78 ? 5.098 -5.496 -15.992 1 96.69 78 GLU A C 1
ATOM 594 O O . GLU A 1 78 ? 5.852 -4.543 -16.188 1 96.69 78 GLU A O 1
ATOM 599 N N . LEU A 1 79 ? 5.016 -6.074 -14.867 1 97.75 79 LEU A N 1
ATOM 600 C CA . LEU A 1 79 ? 5.828 -5.688 -13.719 1 97.75 79 LEU A CA 1
ATOM 601 C C . LEU A 1 79 ? 7.309 -5.914 -14.008 1 97.75 79 LEU A C 1
ATOM 603 O O . LEU A 1 79 ? 8.148 -5.074 -13.664 1 97.75 79 LEU A O 1
ATOM 607 N N . LYS A 1 80 ? 7.562 -7.008 -14.656 1 98.12 80 LYS A N 1
ATOM 608 C CA . LYS A 1 80 ? 8.945 -7.277 -15.039 1 98.12 80 LYS A CA 1
ATOM 609 C C . LYS A 1 80 ? 9.477 -6.211 -15.992 1 98.12 80 LYS A C 1
ATOM 611 O O . LYS A 1 80 ? 10.594 -5.727 -15.828 1 98.12 80 LYS A O 1
ATOM 616 N N . ARG A 1 81 ? 8.695 -5.867 -16.891 1 97.19 81 ARG A N 1
ATOM 617 C CA . ARG A 1 81 ? 9.07 -4.848 -17.859 1 97.19 81 ARG A CA 1
ATOM 618 C C . ARG A 1 81 ? 9.359 -3.514 -17.172 1 97.19 81 ARG A C 1
ATOM 620 O O . ARG A 1 81 ? 10.25 -2.771 -17.594 1 97.19 81 ARG A O 1
ATOM 627 N N . LEU A 1 82 ? 8.68 -3.293 -16.125 1 94.44 82 LEU A N 1
ATOM 628 C CA . LEU A 1 82 ? 8.82 -2.025 -15.406 1 94.44 82 LEU A CA 1
ATOM 629 C C . LEU A 1 82 ? 9.914 -2.109 -14.352 1 94.44 82 LEU A C 1
ATOM 631 O O . LEU A 1 82 ? 10.188 -1.13 -13.656 1 94.44 82 LEU A O 1
ATOM 635 N N . GLY A 1 83 ? 10.492 -3.25 -14.148 1 96.88 83 GLY A N 1
ATOM 636 C CA . GLY A 1 83 ? 11.68 -3.383 -13.32 1 96.88 83 GLY A CA 1
ATOM 637 C C . GLY A 1 83 ? 11.375 -3.918 -11.93 1 96.88 83 GLY A C 1
ATOM 638 O O . GLY A 1 83 ? 12.25 -3.918 -11.055 1 96.88 83 GLY A O 1
ATOM 639 N N . CYS A 1 84 ? 10.227 -4.461 -11.734 1 97.62 84 CYS A N 1
ATOM 640 C CA . CYS A 1 84 ? 9.828 -4.977 -10.422 1 97.62 84 CYS A CA 1
ATOM 641 C C . CYS A 1 84 ? 10.508 -6.312 -10.133 1 97.62 84 CYS A C 1
ATOM 643 O O . CYS A 1 84 ? 10.609 -7.164 -11.016 1 97.62 84 CYS A O 1
ATOM 645 N N . THR A 1 85 ? 10.93 -6.461 -8.875 1 97.75 85 THR A N 1
ATOM 646 C CA . THR A 1 85 ? 11.375 -7.777 -8.43 1 97.75 85 THR A CA 1
ATOM 647 C C . THR A 1 85 ? 10.188 -8.625 -7.973 1 97.75 85 THR A C 1
ATOM 649 O O . THR A 1 85 ? 9.367 -8.164 -7.176 1 97.75 85 THR A O 1
ATOM 652 N N . LEU A 1 86 ? 10.148 -9.82 -8.539 1 98.19 86 LEU A N 1
ATOM 653 C CA . LEU A 1 86 ? 9.039 -10.711 -8.234 1 98.19 86 LEU A CA 1
ATOM 654 C C . LEU A 1 86 ? 9.523 -11.945 -7.473 1 98.19 86 LEU A C 1
ATOM 656 O O . LEU A 1 86 ? 10.469 -12.609 -7.898 1 98.19 86 LEU A O 1
ATOM 660 N N . LEU A 1 87 ? 8.922 -12.164 -6.316 1 96.62 87 LEU A N 1
ATOM 661 C CA . LEU A 1 87 ? 9.242 -13.344 -5.52 1 96.62 87 LEU A CA 1
ATOM 662 C C . LEU A 1 87 ? 8 -14.195 -5.293 1 96.62 87 LEU A C 1
ATOM 664 O O . LEU A 1 87 ? 6.918 -13.664 -5.016 1 96.62 87 LEU A O 1
ATOM 668 N N . HIS A 1 88 ? 8.156 -15.516 -5.457 1 96.62 88 HIS A N 1
ATOM 669 C CA . HIS A 1 88 ? 7.047 -16.438 -5.285 1 96.62 88 HIS A CA 1
ATOM 670 C C . HIS A 1 88 ? 7.324 -17.438 -4.152 1 96.62 88 HIS A C 1
ATOM 672 O O . HIS A 1 88 ? 8.477 -17.641 -3.779 1 96.62 88 HIS A O 1
ATOM 678 N N . GLY A 1 89 ? 6.172 -17.969 -3.59 1 94.44 89 GLY A N 1
ATOM 679 C CA . GLY A 1 89 ? 6.316 -18.922 -2.51 1 94.44 89 GLY A CA 1
ATOM 680 C C . GLY A 1 89 ? 6.75 -18.297 -1.2 1 94.44 89 GLY A C 1
ATOM 681 O O . GLY A 1 89 ? 7.484 -18.906 -0.423 1 94.44 89 GLY A O 1
ATOM 682 N N . ILE A 1 90 ? 6.391 -17.047 -0.979 1 92.06 90 ILE A N 1
ATOM 683 C CA . ILE A 1 90 ? 6.773 -16.328 0.231 1 92.06 90 ILE A CA 1
ATOM 684 C C . ILE A 1 90 ? 5.652 -16.438 1.266 1 92.06 90 ILE A C 1
ATOM 686 O O . ILE A 1 90 ? 4.512 -16.047 0.995 1 92.06 90 ILE A O 1
ATOM 690 N N . ASN A 1 91 ? 5.941 -16.984 2.381 1 85.56 91 ASN A N 1
ATOM 691 C CA . ASN A 1 91 ? 5.031 -17 3.52 1 85.56 91 ASN A CA 1
ATOM 692 C C . ASN A 1 91 ? 5.25 -15.805 4.441 1 85.56 91 ASN A C 1
ATOM 694 O O . ASN A 1 91 ? 6.324 -15.656 5.027 1 85.56 91 ASN A O 1
ATOM 698 N N . VAL A 1 92 ? 4.285 -15.039 4.559 1 79.19 92 VAL A N 1
ATOM 699 C CA . VAL A 1 92 ? 4.355 -13.789 5.312 1 79.19 92 VAL A CA 1
ATOM 700 C C . VAL A 1 92 ? 4.742 -14.086 6.762 1 79.19 92 VAL A C 1
ATOM 702 O O . VAL A 1 92 ? 5.414 -13.281 7.406 1 79.19 92 VAL A O 1
ATOM 705 N N . LYS A 1 93 ? 4.324 -15.227 7.207 1 75.81 93 LYS A N 1
ATOM 706 C CA . LYS A 1 93 ? 4.617 -15.602 8.586 1 75.81 93 LYS A CA 1
ATOM 707 C C . LYS A 1 93 ? 6.121 -15.711 8.82 1 75.81 93 LYS A C 1
ATOM 709 O O . LYS A 1 93 ? 6.602 -15.484 9.93 1 75.81 93 LYS A O 1
ATOM 714 N N . TYR A 1 94 ? 6.809 -15.961 7.762 1 78.62 94 TYR A N 1
ATOM 715 C CA . TYR A 1 94 ? 8.242 -16.203 7.898 1 78.62 94 TYR A CA 1
ATOM 716 C C . TYR A 1 94 ? 9.047 -15.188 7.094 1 78.62 94 TYR A C 1
ATOM 718 O O . TYR A 1 94 ? 10.219 -15.414 6.801 1 78.62 94 TYR A O 1
ATOM 726 N N . ILE A 1 95 ? 8.398 -14.148 6.793 1 78.38 95 ILE A N 1
ATOM 727 C CA . ILE A 1 95 ? 9.031 -13.195 5.887 1 78.38 95 ILE A CA 1
ATOM 728 C C . ILE A 1 95 ? 10.25 -12.57 6.562 1 78.38 95 ILE A C 1
ATOM 730 O O . ILE A 1 95 ? 11.234 -12.25 5.895 1 78.38 95 ILE A O 1
ATOM 734 N N . HIS A 1 96 ? 10.219 -12.398 7.844 1 73.38 96 HIS A N 1
ATOM 735 C CA . HIS A 1 96 ? 11.328 -11.812 8.594 1 73.38 96 HIS A CA 1
ATOM 736 C C . HIS A 1 96 ? 12.531 -12.75 8.617 1 73.38 96 HIS A C 1
ATOM 738 O O . HIS A 1 96 ? 13.641 -12.336 8.969 1 73.38 96 HIS A O 1
ATOM 744 N N . GLU A 1 97 ? 12.273 -13.953 8.227 1 75.44 97 GLU A N 1
ATOM 745 C CA . GLU A 1 97 ? 13.359 -14.938 8.188 1 75.44 97 GLU A CA 1
ATOM 746 C C . GLU A 1 97 ? 13.93 -15.07 6.777 1 75.44 97 GLU A C 1
ATOM 748 O O . GLU A 1 97 ? 14.969 -15.703 6.582 1 75.44 97 GLU A O 1
ATOM 753 N N . ASP A 1 98 ? 13.18 -14.508 5.871 1 77.81 98 ASP A N 1
ATOM 754 C CA . ASP A 1 98 ? 13.648 -14.609 4.492 1 77.81 98 ASP A CA 1
ATOM 755 C C . ASP A 1 98 ? 14.953 -13.844 4.297 1 77.81 98 ASP A C 1
ATOM 757 O O . ASP A 1 98 ? 15.023 -12.641 4.559 1 77.81 98 ASP A O 1
ATOM 761 N N . SER A 1 99 ? 15.961 -14.555 3.873 1 75.94 99 SER A N 1
ATOM 762 C CA . SER A 1 99 ? 17.312 -14.008 3.803 1 75.94 99 SER A CA 1
ATOM 763 C C . SER A 1 99 ? 17.375 -12.82 2.854 1 75.94 99 SER A C 1
ATOM 765 O O . SER A 1 99 ? 18.203 -11.914 3.039 1 75.94 99 SER A O 1
ATOM 767 N N . PHE A 1 100 ? 16.547 -12.844 1.879 1 81.75 100 PHE A N 1
ATOM 768 C CA . PHE A 1 100 ? 16.562 -11.781 0.88 1 81.75 100 PHE A CA 1
ATOM 769 C C . PHE A 1 100 ? 15.82 -10.547 1.394 1 81.75 100 PHE A C 1
ATOM 771 O O . PHE A 1 100 ? 16.281 -9.422 1.199 1 81.75 100 PHE A O 1
ATOM 778 N N . LEU A 1 101 ? 14.836 -10.719 2.094 1 80.56 101 LEU A N 1
ATOM 779 C CA . LEU A 1 101 ? 13.969 -9.625 2.496 1 80.56 101 LEU A CA 1
ATOM 780 C C . LEU A 1 101 ? 14.383 -9.07 3.854 1 80.56 101 LEU A C 1
ATOM 782 O O . LEU A 1 101 ? 14.148 -7.891 4.148 1 80.56 101 LEU A O 1
ATOM 786 N N . LYS A 1 102 ? 15.008 -9.859 4.633 1 74.75 102 LYS A N 1
ATOM 787 C CA . LYS A 1 102 ? 15.344 -9.461 5.996 1 74.75 102 LYS A CA 1
ATOM 788 C C . LYS A 1 102 ? 16.422 -8.391 6.008 1 74.75 102 LYS A C 1
ATOM 790 O O . LYS A 1 102 ? 16.516 -7.598 6.945 1 74.75 102 LYS A O 1
ATOM 795 N N . VAL A 1 103 ? 17.234 -8.336 4.969 1 72.5 103 VAL A N 1
ATOM 796 C CA . VAL A 1 103 ? 18.375 -7.418 4.953 1 72.5 103 VAL A CA 1
ATOM 797 C C . VAL A 1 103 ? 17.984 -6.121 4.246 1 72.5 103 VAL A C 1
ATOM 799 O O . VAL A 1 103 ? 18.812 -5.227 4.07 1 72.5 103 VAL A O 1
ATOM 802 N N . ARG A 1 104 ? 16.75 -6.047 3.914 1 80.88 104 ARG A N 1
ATOM 803 C CA . ARG A 1 104 ? 16.312 -4.883 3.156 1 80.88 104 ARG A CA 1
ATOM 804 C C . ARG A 1 104 ? 15.406 -3.992 4 1 80.88 104 ARG A C 1
ATOM 806 O O . ARG A 1 104 ? 14.648 -4.488 4.836 1 80.88 104 ARG A O 1
ATOM 813 N N . ARG A 1 105 ? 15.609 -2.639 3.783 1 84.25 105 ARG A N 1
ATOM 814 C CA . ARG A 1 105 ? 14.742 -1.642 4.398 1 84.25 105 ARG A CA 1
ATOM 815 C C . ARG A 1 105 ? 13.672 -1.165 3.422 1 84.25 105 ARG A C 1
ATOM 817 O O . ARG A 1 105 ? 13.961 -0.942 2.244 1 84.25 105 ARG A O 1
ATOM 824 N N . PHE A 1 106 ? 12.508 -1.139 3.957 1 89.69 106 PHE A N 1
ATOM 825 C CA . PHE A 1 106 ? 11.398 -0.678 3.129 1 89.69 106 PHE A CA 1
ATOM 826 C C . PHE A 1 106 ? 10.773 0.584 3.711 1 89.69 106 PHE A C 1
ATOM 828 O O . PHE A 1 106 ? 10.641 0.709 4.93 1 89.69 106 PHE A O 1
ATOM 835 N N . ASP A 1 107 ? 10.484 1.476 2.838 1 89.88 107 ASP A N 1
ATOM 836 C CA . ASP A 1 107 ? 9.766 2.68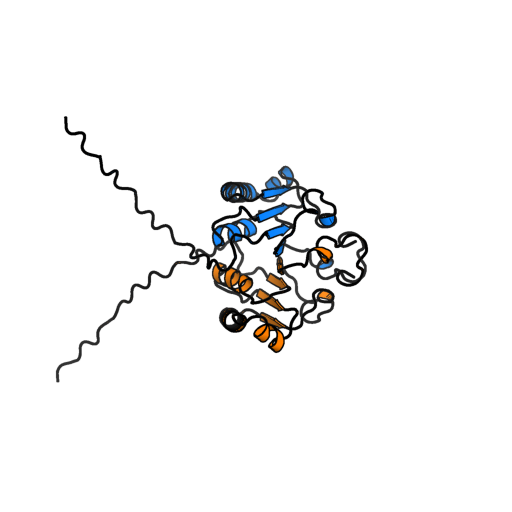2 3.238 1 89.88 107 ASP A CA 1
ATOM 837 C C . ASP A 1 107 ? 8.273 2.398 3.408 1 89.88 107 ASP A C 1
ATOM 839 O O . ASP A 1 107 ? 7.602 3.059 4.199 1 89.88 107 ASP A O 1
ATOM 843 N N . ARG A 1 108 ? 7.855 1.391 2.627 1 92.25 108 ARG A N 1
ATOM 844 C CA . ARG A 1 108 ? 6.449 1.006 2.711 1 92.25 108 ARG A CA 1
ATOM 845 C C . ARG A 1 108 ? 6.285 -0.503 2.568 1 92.25 108 ARG A C 1
ATOM 847 O O . ARG A 1 108 ? 6.969 -1.133 1.759 1 92.25 108 ARG A O 1
ATOM 854 N N . ILE A 1 109 ? 5.375 -1.038 3.326 1 92.12 109 ILE A N 1
ATOM 855 C CA . ILE A 1 109 ? 4.965 -2.432 3.18 1 92.12 109 ILE A CA 1
ATOM 856 C C . ILE A 1 109 ? 3.457 -2.506 2.957 1 92.12 109 ILE A C 1
ATOM 858 O O . ILE A 1 109 ? 2.682 -1.935 3.727 1 92.12 109 ILE A O 1
ATOM 862 N N . ILE A 1 110 ? 3.094 -3.205 1.928 1 93.19 110 ILE A N 1
ATOM 863 C CA . ILE A 1 110 ? 1.687 -3.354 1.576 1 93.19 110 ILE A CA 1
ATOM 864 C C . ILE A 1 110 ? 1.27 -4.816 1.724 1 93.19 110 ILE A C 1
ATOM 866 O O . ILE A 1 110 ? 1.816 -5.691 1.052 1 93.19 110 ILE A O 1
ATOM 870 N N . PHE A 1 111 ? 0.309 -5.023 2.52 1 91.94 111 PHE A N 1
ATOM 871 C CA . PHE A 1 111 ? -0.284 -6.344 2.686 1 91.94 111 PHE A CA 1
ATOM 872 C C . PHE A 1 111 ? -1.577 -6.461 1.887 1 91.94 111 PHE A C 1
ATOM 874 O O . PHE A 1 111 ? -2.553 -5.762 2.168 1 91.94 111 PHE A O 1
ATOM 881 N N . ASN A 1 112 ? -1.566 -7.34 0.922 1 91.56 112 ASN A N 1
ATOM 882 C CA . ASN A 1 112 ? -2.74 -7.562 0.085 1 91.56 112 ASN A CA 1
ATOM 883 C C . ASN A 1 112 ? -3.559 -8.758 0.572 1 91.56 112 ASN A C 1
ATOM 885 O O . ASN A 1 112 ? -3.076 -9.891 0.57 1 91.56 112 ASN A O 1
ATOM 889 N N . PHE A 1 113 ? -4.797 -8.438 0.899 1 85.62 113 PHE A N 1
ATOM 890 C CA . PHE A 1 113 ? -5.777 -9.391 1.396 1 85.62 113 PHE A CA 1
ATOM 891 C C . PHE A 1 113 ? -5.277 -10.07 2.67 1 85.62 113 PHE A C 1
ATOM 893 O O . PHE A 1 113 ? -5.152 -11.289 2.723 1 85.62 113 PHE A O 1
ATOM 900 N N . PRO A 1 114 ? -4.949 -9.125 3.609 1 76.69 114 PRO A N 1
ATOM 901 C CA . PRO A 1 114 ? -4.484 -9.656 4.895 1 76.69 114 PRO A CA 1
ATOM 902 C C . PRO A 1 114 ? -5.543 -10.484 5.613 1 76.69 114 PRO A C 1
ATOM 904 O O . PRO A 1 114 ? -6.688 -10.047 5.75 1 76.69 114 PRO A O 1
ATOM 907 N N . HIS A 1 115 ? -5.934 -11.609 5.188 1 61.25 115 HIS A N 1
ATOM 908 C CA . HIS A 1 115 ? -6.934 -12.445 5.84 1 61.25 115 HIS A CA 1
ATOM 909 C C . HIS A 1 115 ? -7.07 -12.094 7.316 1 61.25 115 HIS A C 1
ATOM 911 O O . HIS A 1 115 ? -6.113 -12.219 8.078 1 61.25 115 HIS A O 1
ATOM 917 N N . ALA A 1 116 ? -7.828 -10.922 7.527 1 50.25 116 ALA A N 1
ATOM 918 C CA . ALA A 1 116 ? -8.117 -10.188 8.758 1 50.25 116 ALA A CA 1
ATOM 919 C C . ALA A 1 116 ? -7.867 -11.055 9.984 1 50.25 116 ALA A C 1
ATOM 921 O O . ALA A 1 116 ? -7.422 -10.555 11.023 1 50.25 116 ALA A O 1
ATOM 922 N N . GLY A 1 117 ? -8.562 -12.148 10.008 1 45.38 117 GLY A N 1
ATOM 923 C CA . GLY A 1 117 ? -8.477 -12.766 11.32 1 45.38 117 GLY A CA 1
ATOM 924 C C . GLY A 1 117 ? -7.109 -12.641 11.953 1 45.38 117 GLY A C 1
ATOM 925 O O . GLY A 1 117 ? -6.996 -12.523 13.18 1 45.38 117 GLY A O 1
ATOM 926 N N . HIS A 1 118 ? -6.113 -12.727 11.18 1 44.72 118 HIS A N 1
ATOM 927 C CA . HIS A 1 118 ? -4.77 -12.922 11.719 1 44.72 118 HIS A CA 1
ATOM 928 C C . HIS A 1 118 ? -4.004 -11.609 11.773 1 44.72 118 HIS A C 1
ATOM 930 O O . HIS A 1 118 ? -3.186 -11.406 12.68 1 44.72 118 HIS A O 1
ATOM 936 N N . TYR A 1 119 ? -4.25 -10.695 10.883 1 47.75 119 TYR A N 1
ATOM 937 C CA . TYR A 1 119 ? -3.225 -9.672 10.766 1 47.75 119 TYR A CA 1
ATOM 938 C C . TYR A 1 119 ? -3.463 -8.539 11.766 1 47.75 119 TYR A C 1
ATOM 940 O O . TYR A 1 119 ? -2.539 -8.117 12.461 1 47.75 119 TYR A O 1
ATOM 948 N N . LEU A 1 120 ? -4.734 -7.961 11.617 1 47.38 120 LEU A N 1
ATOM 949 C CA . LEU A 1 120 ? -4.973 -6.891 12.578 1 47.38 120 LEU A CA 1
ATOM 950 C C . LEU A 1 120 ? -5.09 -7.445 13.992 1 47.38 120 LEU A C 1
ATOM 952 O O . LEU A 1 120 ? -4.969 -6.703 14.969 1 47.38 120 LEU A O 1
ATOM 956 N N . GLY A 1 121 ? -5.652 -8.719 14.031 1 41.34 121 GLY A N 1
ATOM 957 C CA . GLY A 1 121 ? -5.66 -9.5 15.258 1 41.34 121 GLY A CA 1
ATOM 958 C C . GLY A 1 121 ? -4.266 -9.852 15.742 1 41.34 121 GLY A C 1
ATOM 959 O O . GLY A 1 121 ? -4.09 -10.82 16.5 1 41.34 121 GLY A O 1
ATOM 960 N N . PHE A 1 122 ? -3.289 -9.312 15.125 1 41.81 122 PHE A N 1
ATOM 961 C CA . PHE A 1 122 ? -2.012 -9.625 15.75 1 41.81 122 PHE A CA 1
ATOM 962 C C . PHE A 1 122 ? -2.129 -9.578 17.266 1 41.81 122 PHE A C 1
ATOM 964 O O . PHE A 1 122 ? -1.118 -9.539 17.984 1 41.81 122 PHE A O 1
ATOM 971 N N . GLY A 1 123 ? -3.164 -9.289 17.719 1 34.09 123 GLY A N 1
ATOM 972 C CA . GLY A 1 123 ? -3.279 -9.406 19.156 1 34.09 123 GLY A CA 1
ATOM 973 C C . GLY A 1 123 ? -3.195 -10.836 19.656 1 34.09 123 GLY A C 1
ATOM 974 O O . GLY A 1 123 ? -2.102 -11.398 19.766 1 34.09 123 GLY A O 1
ATOM 975 N N . GLU A 1 124 ? -4.258 -11.398 20.219 1 36.84 124 GLU A N 1
ATOM 976 C CA . GLU A 1 124 ? -4.258 -12.43 21.25 1 36.84 124 GLU A CA 1
ATOM 977 C C . GLU A 1 124 ? -3.717 -13.75 20.719 1 36.84 124 GLU A C 1
ATOM 979 O O . GLU A 1 124 ? -2.705 -14.266 21.203 1 36.84 124 GLU A O 1
ATOM 984 N N . ASN A 1 125 ? -4.492 -14.938 20.359 1 33.62 125 ASN A N 1
ATOM 985 C CA . ASN A 1 125 ? -4.16 -16.359 20.406 1 33.62 125 ASN A CA 1
ATOM 986 C C . ASN A 1 125 ? -3.32 -16.781 19.203 1 33.62 125 ASN A C 1
ATOM 988 O O . ASN A 1 125 ? -2.918 -17.938 19.109 1 33.62 125 ASN A O 1
ATOM 992 N N . ASN A 1 126 ? -3.611 -16.641 17.906 1 34.66 126 ASN A N 1
ATOM 993 C CA . ASN A 1 126 ? -2.742 -17.391 17 1 34.66 126 ASN A CA 1
ATOM 994 C C . ASN A 1 126 ? -1.32 -16.844 17 1 34.66 126 ASN A C 1
ATOM 996 O O . ASN A 1 126 ? -1.108 -15.664 16.703 1 34.66 126 ASN A O 1
ATOM 1000 N N . GLU A 1 127 ? -0.17 -17.578 17.594 1 30.02 127 GLU A N 1
ATOM 1001 C CA . GLU A 1 127 ? 1.265 -17.828 17.672 1 30.02 127 GLU A CA 1
ATOM 1002 C C . GLU A 1 127 ? 1.955 -17.547 16.344 1 30.02 127 GLU A C 1
ATOM 1004 O O . GLU A 1 127 ? 3.127 -17.172 16.312 1 30.02 127 GLU A O 1
ATOM 1009 N N . GLU A 1 128 ? 1.596 -18.25 15.195 1 30.03 128 GLU A N 1
ATOM 1010 C CA . GLU A 1 128 ? 2.531 -18.609 14.133 1 30.03 128 GLU A CA 1
ATOM 1011 C C . GLU A 1 128 ? 2.939 -17.391 13.32 1 30.03 128 GLU A C 1
ATOM 1013 O O . GLU A 1 128 ? 4.039 -17.344 12.758 1 30.03 128 GLU A O 1
ATOM 1018 N N . LEU A 1 129 ? 2.09 -16.656 12.789 1 27.22 129 LEU A N 1
ATOM 1019 C CA . LEU A 1 129 ? 2.752 -15.844 11.773 1 27.22 129 LEU A CA 1
ATOM 1020 C C . LEU A 1 129 ? 3.465 -14.656 12.398 1 27.22 129 LEU A C 1
ATOM 1022 O O . LEU A 1 129 ? 4.34 -14.047 11.781 1 27.22 129 LEU A O 1
ATOM 1026 N N . ILE A 1 130 ? 2.91 -14.047 13.477 1 27.42 130 ILE A N 1
ATOM 1027 C CA . ILE A 1 130 ? 3.627 -12.852 13.922 1 27.42 130 ILE A CA 1
ATOM 1028 C C . ILE A 1 130 ? 4.852 -13.258 14.734 1 27.42 130 ILE A C 1
ATOM 1030 O O . ILE A 1 130 ? 5.613 -12.406 15.188 1 27.42 130 ILE A O 1
ATOM 1034 N N . LEU A 1 131 ? 4.848 -14.555 15.391 1 20.83 131 LEU A N 1
ATOM 1035 C CA . LEU A 1 131 ? 6.02 -14.844 16.219 1 20.83 131 LEU A CA 1
ATOM 1036 C C . LEU A 1 131 ? 7.234 -15.141 15.336 1 20.83 131 LEU A C 1
ATOM 1038 O O . LEU A 1 131 ? 7.145 -15.922 14.391 1 20.83 131 LEU A O 1
ATOM 1042 N N . MET B 1 1 ? -30.484 49.312 -28.688 1 23.92 1 MET B N 1
ATOM 1043 C CA . MET B 1 1 ? -30.672 48.375 -27.578 1 23.92 1 MET B CA 1
ATOM 1044 C C . MET B 1 1 ? -29.891 47.094 -27.812 1 23.92 1 MET B C 1
ATOM 1046 O O . MET B 1 1 ? -30.422 46.156 -28.422 1 23.92 1 MET B O 1
ATOM 1050 N N . GLY B 1 2 ? -28.75 47.094 -28.25 1 25.08 2 GLY B N 1
ATOM 1051 C CA . GLY B 1 2 ? -27.875 46.188 -28.969 1 25.08 2 GLY B CA 1
ATOM 1052 C C . GLY B 1 2 ? -27.469 44.969 -28.156 1 25.08 2 GLY B C 1
ATOM 1053 O O . GLY B 1 2 ? -26.953 45.125 -27.047 1 25.08 2 GLY B O 1
ATOM 1054 N N . GLU B 1 3 ? -28.094 43.812 -28.25 1 23.25 3 GLU B N 1
ATOM 1055 C CA . GLU B 1 3 ? -28.031 42.625 -27.438 1 23.25 3 GLU B CA 1
ATOM 1056 C C . GLU B 1 3 ? -26.594 42.094 -27.359 1 23.25 3 GLU B C 1
ATOM 1058 O O . GLU B 1 3 ? -25.922 41.938 -28.391 1 23.25 3 GLU B O 1
ATOM 1063 N N . ALA B 1 4 ? -25.812 42.344 -26.234 1 20.36 4 ALA B N 1
ATOM 1064 C CA . ALA B 1 4 ? -24.484 41.875 -25.812 1 20.36 4 ALA B CA 1
ATOM 1065 C C . ALA B 1 4 ? -24.328 40.375 -26.094 1 20.36 4 ALA B C 1
ATOM 1067 O O . ALA B 1 4 ? -25.047 39.531 -25.531 1 20.36 4 ALA B O 1
ATOM 1068 N N . ALA B 1 5 ? -23.906 39.875 -27.172 1 20.72 5 ALA B N 1
ATOM 1069 C CA . ALA B 1 5 ? -23.531 38.531 -27.562 1 20.72 5 ALA B CA 1
ATOM 1070 C C . ALA B 1 5 ? -22.562 37.906 -26.562 1 20.72 5 ALA B C 1
ATOM 1072 O O . ALA B 1 5 ? -21.422 38.375 -26.438 1 20.72 5 ALA B O 1
ATOM 1073 N N . ALA B 1 6 ? -22.891 37.531 -25.359 1 23.28 6 ALA B N 1
ATOM 1074 C CA . ALA B 1 6 ? -22.125 37 -24.219 1 23.28 6 ALA B CA 1
ATOM 1075 C C . ALA B 1 6 ? -21.219 35.844 -24.672 1 23.28 6 ALA B C 1
ATOM 1077 O O . ALA B 1 6 ? -21.656 34.906 -25.312 1 23.28 6 ALA B O 1
ATOM 1078 N N . ALA B 1 7 ? -19.953 35.969 -24.812 1 23.58 7 ALA B N 1
ATOM 1079 C CA . ALA B 1 7 ? -18.875 35.094 -25.234 1 23.58 7 ALA B CA 1
ATOM 1080 C C . ALA B 1 7 ? -18.938 33.75 -24.516 1 23.58 7 ALA B C 1
ATOM 1082 O O . ALA B 1 7 ? -19.062 33.688 -23.297 1 23.58 7 ALA B O 1
ATOM 1083 N N . VAL B 1 8 ? -19.234 32.531 -25.094 1 25.97 8 VAL B N 1
ATOM 1084 C CA . VAL B 1 8 ? -19.266 31.062 -24.938 1 25.97 8 VAL B CA 1
ATOM 1085 C C . VAL B 1 8 ? -17.859 30.547 -24.672 1 25.97 8 VAL B C 1
ATOM 1087 O O . VAL B 1 8 ? -17 30.562 -25.562 1 25.97 8 VAL B O 1
ATOM 1090 N N . SER B 1 9 ? -16.922 31.031 -23.797 1 25.16 9 SER B N 1
ATOM 1091 C CA . SER B 1 9 ? -15.555 30.547 -23.609 1 25.16 9 SER B CA 1
ATOM 1092 C C . SER B 1 9 ? -15.516 29.031 -23.438 1 25.16 9 SER B C 1
ATOM 1094 O O . SER B 1 9 ? -16.172 28.5 -22.547 1 25.16 9 SER B O 1
ATOM 1096 N N . SER B 1 10 ? -15.273 28.125 -24.406 1 28.41 10 SER B N 1
ATOM 1097 C CA . SER B 1 10 ? -14.961 26.719 -24.656 1 28.41 10 SER B CA 1
ATOM 1098 C C . SER B 1 10 ? -13.641 26.312 -24 1 28.41 10 SER B C 1
ATOM 1100 O O . SER B 1 10 ? -12.57 26.594 -24.547 1 28.41 10 SER B O 1
ATOM 1102 N N . GLU B 1 11 ? -13.188 26.609 -22.766 1 30.56 11 GLU B N 1
ATOM 1103 C CA . GLU B 1 11 ? -11.883 26.375 -22.141 1 30.56 11 GLU B CA 1
ATOM 1104 C C . GLU B 1 11 ? -11.484 24.906 -22.234 1 30.56 11 GLU B C 1
ATOM 1106 O O . GLU B 1 11 ? -12.203 24.031 -21.75 1 30.56 11 GLU B O 1
ATOM 1111 N N . SER B 1 12 ? -10.75 24.312 -23.203 1 32.06 12 SER B N 1
ATOM 1112 C CA . SER B 1 12 ? -10.156 23.062 -23.641 1 32.06 12 SER B CA 1
ATOM 1113 C C . SER B 1 12 ? -9.188 22.5 -22.609 1 32.06 12 SER B C 1
ATOM 1115 O O . SER B 1 12 ? -7.992 22.781 -22.656 1 32.06 12 SER B O 1
ATOM 1117 N N . GLY B 1 13 ? -9.227 22.625 -21.328 1 31.27 13 GLY B N 1
ATOM 1118 C CA . GLY B 1 13 ? -8.391 22.156 -20.234 1 31.27 13 GLY B CA 1
ATOM 1119 C C . GLY B 1 13 ? -8.031 20.688 -20.344 1 31.27 13 GLY B C 1
ATOM 1120 O O . GLY B 1 13 ? -8.898 19.812 -20.266 1 31.27 13 GLY B O 1
ATOM 1121 N N . GLU B 1 14 ? -7.078 20.281 -21.219 1 32.81 14 GLU B N 1
ATOM 1122 C CA . GLU B 1 14 ? -6.508 18.953 -21.438 1 32.81 14 GLU B CA 1
ATOM 1123 C C . GLU B 1 14 ? -6.34 18.203 -20.125 1 32.81 14 GLU B C 1
ATOM 1125 O O . GLU B 1 14 ? -5.469 18.531 -19.312 1 32.81 14 GLU B O 1
ATOM 1130 N N . GLY B 1 15 ? -7.297 17.969 -19.344 1 31.47 15 GLY B N 1
ATOM 1131 C CA . GLY B 1 15 ? -7.465 17.188 -18.125 1 31.47 15 GLY B CA 1
ATOM 1132 C C . GLY B 1 15 ? -6.723 15.859 -18.172 1 31.47 15 GLY B C 1
ATOM 1133 O O . GLY B 1 15 ? -6.973 15.031 -19.047 1 31.47 15 GLY B O 1
ATOM 1134 N N . LYS B 1 16 ? -5.359 15.875 -17.891 1 32.97 16 LYS B N 1
ATOM 1135 C CA . LYS B 1 16 ? -4.547 14.68 -17.719 1 32.97 16 LYS B CA 1
ATOM 1136 C C . LYS B 1 16 ? -5.367 13.539 -17.109 1 32.97 16 LYS B C 1
ATOM 1138 O O . LYS B 1 16 ? -5.93 13.68 -16.016 1 32.97 16 LYS B O 1
ATOM 1143 N N . ARG B 1 17 ? -6.113 12.758 -17.891 1 32.56 17 ARG B N 1
ATOM 1144 C CA . ARG B 1 17 ? -6.871 11.555 -17.547 1 32.56 17 ARG B CA 1
ATOM 1145 C C . ARG B 1 17 ? -6.059 10.633 -16.656 1 32.56 17 ARG B C 1
ATOM 1147 O O . ARG B 1 17 ? -4.898 10.336 -16.938 1 32.56 17 ARG B O 1
ATOM 1154 N N . GLU B 1 18 ? -6.102 10.766 -15.305 1 35.66 18 GLU B N 1
ATOM 1155 C CA . GLU B 1 18 ? -5.707 9.742 -14.344 1 35.66 18 GLU B CA 1
ATOM 1156 C C . GLU B 1 18 ? -6.109 8.352 -14.812 1 35.66 18 GLU B C 1
ATOM 1158 O O . GLU B 1 18 ? -7.273 8.117 -15.156 1 35.66 18 GLU B O 1
ATOM 1163 N N . ILE B 1 19 ? -5.547 7.867 -15.859 1 38.91 19 ILE B N 1
ATOM 1164 C CA . ILE B 1 19 ? -5.895 6.488 -16.188 1 38.91 19 ILE B CA 1
ATOM 1165 C C . ILE B 1 19 ? -5.914 5.645 -14.914 1 38.91 19 ILE B C 1
ATOM 1167 O O . ILE B 1 19 ? -4.887 5.48 -14.258 1 38.91 19 ILE B O 1
ATOM 1171 N N . TRP B 1 20 ? -6.852 5.926 -14.039 1 41.44 20 TRP B N 1
ATOM 1172 C CA . TRP B 1 20 ? -7.09 5.035 -12.914 1 41.44 20 TRP B CA 1
ATOM 1173 C C . TRP B 1 20 ? -7.23 3.588 -13.375 1 41.44 20 TRP B C 1
ATOM 1175 O O . TRP B 1 20 ? -7.973 3.303 -14.32 1 41.44 20 TRP B O 1
ATOM 1185 N N . ILE B 1 21 ? -6.227 2.885 -13.523 1 44.72 21 ILE B N 1
ATOM 1186 C CA . ILE B 1 21 ? -6.395 1.454 -13.758 1 44.72 21 ILE B CA 1
ATOM 1187 C C . ILE B 1 21 ? -7.578 0.934 -12.945 1 44.72 21 ILE B C 1
ATOM 1189 O O . ILE B 1 21 ? -7.57 0.991 -11.719 1 44.72 21 ILE B O 1
ATOM 1193 N N . LYS B 1 22 ? -8.719 1.021 -13.508 1 43.34 22 LYS B N 1
ATOM 1194 C CA . LYS B 1 22 ? -10 0.469 -13.07 1 43.34 22 LYS B CA 1
ATOM 1195 C C . LYS B 1 22 ? -9.805 -0.855 -12.336 1 43.34 22 LYS B C 1
ATOM 1197 O O . LYS B 1 22 ? -10.773 -1.467 -11.875 1 43.34 22 LYS B O 1
ATOM 1202 N N . HIS B 1 23 ? -8.836 -1.579 -12.57 1 48.66 23 HIS B N 1
ATOM 1203 C CA . HIS B 1 23 ? -9.008 -2.906 -11.992 1 48.66 23 HIS B CA 1
ATOM 1204 C C . HIS B 1 23 ? -9.086 -2.84 -10.469 1 48.66 23 HIS B C 1
ATOM 1206 O O . HIS B 1 23 ? -9.352 -3.85 -9.812 1 48.66 23 HIS B O 1
ATOM 1212 N N . TYR B 1 24 ? -8.469 -1.75 -9.945 1 51.56 24 TYR B N 1
ATOM 1213 C CA . TYR B 1 24 ? -8.711 -1.726 -8.508 1 51.56 24 TYR B CA 1
ATOM 1214 C C . TYR B 1 24 ? -10.156 -1.371 -8.203 1 51.56 24 TYR B C 1
ATOM 1216 O O . TYR B 1 24 ? -10.695 -0.398 -8.734 1 51.56 24 TYR B O 1
ATOM 1224 N N . SER B 1 25 ? -10.781 -2.473 -7.859 1 55.34 25 SER B N 1
ATOM 1225 C CA . SER B 1 25 ? -12.18 -2.238 -7.523 1 55.34 25 SER B CA 1
ATOM 1226 C C . SER B 1 25 ? -12.32 -1.112 -6.504 1 55.34 25 SER B C 1
ATOM 1228 O O . SER B 1 25 ? -11.625 -1.093 -5.488 1 55.34 25 SER B O 1
ATOM 1230 N N . SER B 1 26 ? -12.781 -0.022 -7.02 1 58.38 26 SER B N 1
ATOM 1231 C CA . SER B 1 26 ? -13.227 1.082 -6.176 1 58.38 26 SER B CA 1
ATOM 1232 C C . SER B 1 26 ? -13.828 0.572 -4.867 1 58.38 26 SER B C 1
ATOM 1234 O O . SER B 1 26 ? -13.977 1.333 -3.91 1 58.38 26 SER B O 1
ATOM 1236 N N . SER B 1 27 ? -13.805 -0.801 -4.801 1 74.19 27 SER B N 1
ATOM 1237 C CA . SER B 1 27 ? -14.484 -1.312 -3.615 1 74.19 27 SER B CA 1
ATOM 1238 C C . SER B 1 27 ? -13.492 -1.838 -2.586 1 74.19 27 SER B C 1
ATOM 1240 O O . SER B 1 27 ? -13.867 -2.158 -1.458 1 74.19 27 SER B O 1
ATOM 1242 N N . HIS B 1 28 ? -12.203 -1.808 -3.037 1 86.94 28 HIS B N 1
ATOM 1243 C CA . HIS B 1 28 ? -11.266 -2.344 -2.062 1 86.94 28 HIS B CA 1
ATOM 1244 C C . HIS B 1 28 ? -11.016 -1.352 -0.932 1 86.94 28 HIS B C 1
ATOM 1246 O O . HIS B 1 28 ? -10.773 -0.168 -1.181 1 86.94 28 HIS B O 1
ATOM 1252 N N . ARG B 1 29 ? -11.156 -1.867 0.233 1 92 29 ARG B N 1
ATOM 1253 C CA . ARG B 1 29 ? -10.914 -1.073 1.433 1 92 29 ARG B CA 1
ATOM 1254 C C . ARG B 1 29 ? -9.438 -1.071 1.796 1 92 29 ARG B C 1
ATOM 1256 O O . ARG B 1 29 ? -8.82 -2.133 1.938 1 92 29 ARG B O 1
ATOM 1263 N N . ILE B 1 30 ? -8.891 0.201 1.979 1 94.31 30 ILE B N 1
ATOM 1264 C CA . ILE B 1 30 ? -7.457 0.329 2.213 1 94.31 30 ILE B CA 1
ATOM 1265 C C . ILE B 1 30 ? -7.211 1.062 3.529 1 94.31 30 ILE B C 1
ATOM 1267 O O . ILE B 1 30 ? -7.801 2.117 3.779 1 94.31 30 ILE B O 1
ATOM 1271 N N . LEU B 1 31 ? -6.406 0.455 4.352 1 94.56 31 LEU B N 1
ATOM 1272 C CA . LEU B 1 31 ? -5.93 1.106 5.566 1 94.56 31 LEU B CA 1
ATOM 1273 C C . LEU B 1 31 ? -4.477 1.549 5.41 1 94.56 31 LEU B C 1
ATOM 1275 O O . LEU B 1 31 ? -3.613 0.744 5.055 1 94.56 31 LEU B O 1
ATOM 1279 N N . LEU B 1 32 ? -4.262 2.797 5.578 1 95.69 32 LEU B N 1
ATOM 1280 C CA . LEU B 1 32 ? -2.904 3.332 5.594 1 95.69 32 LEU B CA 1
ATOM 1281 C C . LEU B 1 32 ? -2.482 3.705 7.012 1 95.69 32 LEU B C 1
ATOM 1283 O O . LEU B 1 32 ? -3.131 4.531 7.66 1 95.69 32 LEU B O 1
ATOM 1287 N N . VAL B 1 33 ? -1.36 3.113 7.41 1 93.69 33 VAL B N 1
ATOM 1288 C CA . VAL B 1 33 ? -0.909 3.27 8.789 1 93.69 33 VAL B CA 1
ATOM 1289 C C . VAL B 1 33 ? 0.431 4 8.812 1 93.69 33 VAL B C 1
ATOM 1291 O O . VAL B 1 33 ? 1.332 3.689 8.031 1 93.69 33 VAL B O 1
ATOM 1294 N N . GLY B 1 34 ? 0.51 4.965 9.766 1 93.31 34 GLY B N 1
ATOM 1295 C CA . GLY B 1 34 ? 1.79 5.609 10.008 1 93.31 34 GLY B CA 1
ATOM 1296 C C . GLY B 1 34 ? 2.082 6.738 9.039 1 93.31 34 GLY B C 1
ATOM 1297 O O . GLY B 1 34 ? 3.238 6.969 8.68 1 93.31 34 GLY B O 1
ATOM 1298 N N . GLU B 1 35 ? 1.082 7.434 8.656 1 94.31 35 GLU B N 1
ATOM 1299 C CA . GLU B 1 35 ? 1.264 8.562 7.746 1 94.31 35 GLU B CA 1
ATOM 1300 C C . GLU B 1 35 ? 2.035 9.695 8.422 1 94.31 35 GLU B C 1
ATOM 1302 O O . GLU B 1 35 ? 1.812 9.992 9.602 1 94.31 35 GLU B O 1
ATOM 1307 N N . GLY B 1 36 ? 2.969 10.32 7.68 1 93.06 36 GLY B N 1
ATOM 1308 C CA . GLY B 1 36 ? 3.643 11.531 8.109 1 93.06 36 GLY B CA 1
ATOM 1309 C C . GLY B 1 36 ? 2.984 12.797 7.59 1 93.06 36 GLY B C 1
ATOM 1310 O O . GLY B 1 36 ? 2.195 13.43 8.297 1 93.06 36 GLY B O 1
ATOM 1311 N N . ASP B 1 37 ? 3.195 13.023 6.363 1 93.56 37 ASP B N 1
ATOM 1312 C CA . ASP B 1 37 ? 2.602 14.227 5.781 1 93.56 37 ASP B CA 1
ATOM 1313 C C . ASP B 1 37 ? 1.429 13.867 4.867 1 93.56 37 ASP B C 1
ATOM 1315 O O . ASP B 1 37 ? 0.866 14.742 4.203 1 93.56 37 ASP B O 1
ATOM 1319 N N . PHE B 1 38 ? 1.141 12.578 4.688 1 95.56 38 PHE B N 1
ATOM 1320 C CA . PHE B 1 38 ? -0.023 12.039 3.992 1 95.56 38 PHE B CA 1
ATOM 1321 C C . PHE B 1 38 ? 0.13 12.195 2.484 1 95.56 38 PHE B C 1
ATOM 1323 O O . PHE B 1 38 ? -0.833 12.008 1.735 1 95.56 38 PHE B O 1
ATOM 1330 N N . SER B 1 39 ? 1.354 12.422 2.037 1 91.19 39 SER B N 1
ATOM 1331 C CA . SER B 1 39 ? 1.573 12.633 0.609 1 91.19 39 SER B CA 1
ATOM 1332 C C . SER B 1 39 ? 1.357 11.344 -0.177 1 91.19 39 SER B C 1
ATOM 1334 O O . SER B 1 39 ? 0.852 11.375 -1.301 1 91.19 39 SER B O 1
ATOM 1336 N N . PHE B 1 40 ? 1.684 10.234 0.424 1 90.19 40 PHE B N 1
ATOM 1337 C CA . PHE B 1 40 ? 1.496 8.969 -0.267 1 90.19 40 PHE B CA 1
ATOM 1338 C C . PHE B 1 40 ? 0.014 8.648 -0.423 1 90.19 40 PHE B C 1
ATOM 1340 O O . PHE B 1 40 ? -0.417 8.172 -1.476 1 90.19 40 PHE B O 1
ATOM 1347 N N . SER B 1 41 ? -0.691 8.906 0.632 1 94.19 41 SER B N 1
ATOM 1348 C CA . SER B 1 41 ? -2.135 8.695 0.573 1 94.19 41 SER B CA 1
ATOM 1349 C C . SER B 1 41 ? -2.771 9.539 -0.524 1 94.19 41 SER B C 1
ATOM 1351 O O . SER B 1 41 ? -3.662 9.07 -1.237 1 94.19 41 SER B O 1
ATOM 1353 N N . VAL B 1 42 ? -2.299 10.727 -0.667 1 92.56 42 VAL B N 1
ATOM 1354 C CA . VAL B 1 42 ? -2.816 11.602 -1.711 1 92.56 42 VAL B CA 1
ATOM 1355 C C . VAL B 1 42 ? -2.523 11 -3.084 1 92.56 42 VAL B C 1
ATOM 1357 O O . VAL B 1 42 ? -3.387 10.992 -3.965 1 92.56 42 VAL B O 1
ATOM 1360 N N . CYS B 1 43 ? -1.328 10.531 -3.193 1 87.38 43 CYS B N 1
ATOM 1361 C CA . CYS B 1 43 ? -0.933 9.922 -4.457 1 87.38 43 CYS B CA 1
ATOM 1362 C C . CYS B 1 43 ? -1.86 8.766 -4.816 1 87.38 43 CYS B C 1
ATOM 1364 O O . CYS B 1 43 ? -2.348 8.688 -5.945 1 87.38 43 CYS B O 1
ATOM 1366 N N . LEU B 1 44 ? -2.098 7.922 -3.893 1 88.62 44 LEU B N 1
ATOM 1367 C CA . LEU B 1 44 ? -2.961 6.77 -4.121 1 88.62 44 LEU B CA 1
ATOM 1368 C C . LEU B 1 44 ? -4.387 7.211 -4.441 1 88.62 44 LEU B C 1
ATOM 1370 O O . LEU B 1 44 ? -5.004 6.703 -5.379 1 88.62 44 LEU B O 1
ATOM 1374 N N . ALA B 1 45 ? -4.844 8.148 -3.736 1 90.38 45 ALA B N 1
ATOM 1375 C CA . ALA B 1 45 ? -6.203 8.648 -3.922 1 90.38 45 ALA B CA 1
ATOM 1376 C C . ALA B 1 45 ? -6.387 9.234 -5.32 1 90.38 45 ALA B C 1
ATOM 1378 O O . ALA B 1 45 ? -7.406 9 -5.969 1 90.38 45 ALA B O 1
ATOM 1379 N N . LYS B 1 46 ? -5.426 9.914 -5.691 1 85.62 46 LYS B N 1
ATOM 1380 C CA . LYS B 1 46 ? -5.488 10.516 -7.02 1 85.62 46 LYS B CA 1
ATOM 1381 C C . LYS B 1 46 ? -5.453 9.453 -8.109 1 85.62 46 LYS B C 1
ATOM 1383 O O . LYS B 1 46 ? -6.184 9.539 -9.094 1 85.62 46 LYS B O 1
ATOM 1388 N N . ALA B 1 47 ? -4.602 8.516 -7.871 1 80.56 47 ALA B N 1
ATOM 1389 C CA . ALA B 1 47 ? -4.52 7.426 -8.844 1 80.56 47 ALA B CA 1
ATOM 1390 C C . ALA B 1 47 ? -5.855 6.699 -8.969 1 80.56 47 ALA B C 1
ATOM 1392 O O . ALA B 1 47 ? -6.246 6.293 -10.062 1 80.56 47 ALA B O 1
ATOM 1393 N N . PHE B 1 48 ? -6.539 6.598 -7.867 1 83.06 48 PHE B N 1
ATOM 1394 C CA . PHE B 1 48 ? -7.801 5.867 -7.863 1 83.06 48 PHE B CA 1
ATOM 1395 C C . PHE B 1 48 ? -8.961 6.793 -8.203 1 83.06 48 PHE B C 1
ATOM 1397 O O . PHE B 1 48 ? -10.047 6.324 -8.555 1 83.06 48 PHE B O 1
ATOM 1404 N N . GLY B 1 49 ? -8.781 8.039 -8.078 1 83.88 49 GLY B N 1
ATOM 1405 C CA . GLY B 1 49 ? -9.812 9.023 -8.367 1 83.88 49 GLY B CA 1
ATOM 1406 C C . GLY B 1 49 ? -10.766 9.242 -7.203 1 83.88 49 GLY B C 1
ATOM 1407 O O . GLY B 1 49 ? -11.68 10.062 -7.293 1 83.88 49 GLY B O 1
ATOM 1408 N N . SER B 1 50 ? -10.648 8.461 -6.227 1 89.25 50 SER B N 1
ATOM 1409 C CA . SER B 1 50 ? -11.469 8.539 -5.023 1 89.25 50 SER B CA 1
ATOM 1410 C C . SER B 1 50 ? -10.734 7.953 -3.818 1 89.25 50 SER B C 1
ATOM 1412 O O . SER B 1 50 ? -9.828 7.137 -3.973 1 89.25 50 SER B O 1
ATOM 1414 N N . ALA B 1 51 ? -11.141 8.469 -2.66 1 94.5 51 ALA B N 1
ATOM 1415 C CA . ALA B 1 51 ? -10.555 7.926 -1.438 1 94.5 51 ALA B CA 1
ATOM 1416 C C . ALA B 1 51 ? -11.641 7.504 -0.452 1 94.5 51 ALA B C 1
ATOM 1418 O O . ALA B 1 51 ? -11.383 7.371 0.747 1 94.5 51 ALA B O 1
ATOM 1419 N N . LYS B 1 52 ? -12.844 7.273 -0.877 1 94.75 52 LYS B N 1
ATOM 1420 C CA . LYS B 1 52 ? -13.977 6.965 -0.014 1 94.75 52 LYS B CA 1
ATOM 1421 C C . LYS B 1 52 ? -13.766 5.648 0.728 1 94.75 52 LYS B C 1
ATOM 1423 O O . LYS B 1 52 ? -14.305 5.449 1.818 1 94.75 52 LYS B O 1
ATOM 1428 N N . ASN B 1 53 ? -12.992 4.789 0.114 1 93.94 53 ASN B N 1
ATOM 1429 C CA . ASN B 1 53 ? -12.75 3.484 0.717 1 93.94 53 ASN B CA 1
ATOM 1430 C C . ASN B 1 53 ? -11.391 3.432 1.411 1 93.94 53 ASN B C 1
ATOM 1432 O O . ASN B 1 53 ? -10.859 2.35 1.664 1 93.94 53 ASN B O 1
ATOM 1436 N N . MET B 1 54 ? -10.836 4.598 1.723 1 95.19 54 MET B N 1
ATOM 1437 C CA . MET B 1 54 ? -9.516 4.688 2.35 1 95.19 54 MET B CA 1
ATOM 1438 C C . MET B 1 54 ? -9.625 5.25 3.762 1 95.19 54 MET B C 1
ATOM 1440 O O . MET B 1 54 ? -10.367 6.203 4 1 95.19 54 MET B O 1
ATOM 1444 N N . ILE B 1 55 ? -8.938 4.625 4.68 1 96.75 55 ILE B N 1
ATOM 1445 C CA . ILE B 1 55 ? -8.656 5.168 6.004 1 96.75 55 ILE B CA 1
ATOM 1446 C C . ILE B 1 55 ? -7.16 5.398 6.168 1 96.75 55 ILE B C 1
ATOM 1448 O O . ILE B 1 55 ? -6.363 4.469 6.012 1 96.75 55 ILE B O 1
ATOM 1452 N N . ALA B 1 56 ? -6.812 6.594 6.406 1 97.5 56 ALA B N 1
ATOM 1453 C CA . ALA B 1 56 ? -5.406 6.934 6.617 1 97.5 56 ALA B CA 1
ATOM 1454 C C . ALA B 1 56 ? -5.168 7.422 8.039 1 97.5 56 ALA B C 1
ATOM 1456 O O . ALA B 1 56 ? -5.949 8.211 8.578 1 97.5 56 ALA B O 1
ATOM 1457 N N . THR B 1 57 ? -4.043 6.934 8.656 1 96.62 57 THR B N 1
ATOM 1458 C CA . THR B 1 57 ? -3.838 7.215 10.07 1 96.62 57 THR B CA 1
ATOM 1459 C C . THR B 1 57 ? -2.426 7.738 10.32 1 96.62 57 THR B C 1
ATOM 1461 O O . THR B 1 57 ? -1.501 7.426 9.57 1 96.62 57 THR B O 1
ATOM 1464 N N . SER B 1 58 ? -2.268 8.547 11.336 1 95.88 58 SER B N 1
ATOM 1465 C CA . SER B 1 58 ? -0.966 9.016 11.805 1 95.88 58 SER B CA 1
ATOM 1466 C C . SER B 1 58 ? -0.754 8.672 13.273 1 95.88 58 SER B C 1
ATOM 1468 O O . SER B 1 58 ? -1.719 8.531 14.031 1 95.88 58 SER B O 1
ATOM 1470 N N . TYR B 1 59 ? 0.456 8.477 13.602 1 93.5 59 TYR B N 1
ATOM 1471 C CA . TYR B 1 59 ? 0.827 8.273 15 1 93.5 59 TYR B CA 1
ATOM 1472 C C . TYR B 1 59 ? 0.625 9.555 15.805 1 93.5 59 TYR B C 1
ATOM 1474 O O . TYR B 1 59 ? 0.057 9.516 16.906 1 93.5 59 TYR B O 1
ATOM 1482 N N . ASP B 1 60 ? 1.106 10.703 15.281 1 95.25 60 ASP B N 1
ATOM 1483 C CA . ASP B 1 60 ? 0.985 11.992 15.945 1 95.25 60 ASP B CA 1
ATOM 1484 C C . ASP B 1 60 ? -0.461 12.484 15.938 1 95.25 60 ASP B C 1
ATOM 1486 O O . ASP B 1 60 ? -1.213 12.195 15.008 1 95.25 60 ASP B O 1
ATOM 1490 N N . ASN B 1 61 ? -0.765 13.211 17.016 1 96.81 61 ASN B N 1
ATOM 1491 C CA . ASN B 1 61 ? -2.023 13.945 16.906 1 96.81 61 ASN B CA 1
ATOM 1492 C C . ASN B 1 61 ? -1.938 15.062 15.875 1 96.81 61 ASN B C 1
ATOM 1494 O O . ASN B 1 61 ? -0.853 15.375 15.383 1 96.81 61 ASN B O 1
ATOM 1498 N N . LEU B 1 62 ? -3.088 15.641 15.578 1 96.81 62 LEU B N 1
ATOM 1499 C CA . LEU B 1 62 ? -3.172 16.609 14.492 1 96.81 62 LEU B CA 1
ATOM 1500 C C . LEU B 1 62 ? -2.221 17.781 14.734 1 96.81 62 LEU B C 1
ATOM 1502 O O . LEU B 1 62 ? -1.509 18.203 13.82 1 96.81 62 LEU B O 1
ATOM 1506 N N . GLU B 1 63 ? -2.215 18.297 15.93 1 97.12 63 GLU B N 1
ATOM 1507 C CA . GLU B 1 63 ? -1.375 19.438 16.25 1 97.12 63 GLU B CA 1
ATOM 1508 C C . GLU B 1 63 ? 0.1 19.141 16.016 1 97.12 63 GLU B C 1
ATOM 1510 O O . GLU B 1 63 ? 0.799 19.906 15.352 1 97.12 63 GLU B O 1
ATOM 1515 N N . LYS B 1 64 ? 0.577 18.078 16.531 1 97.5 64 LYS B N 1
ATOM 1516 C CA . LYS B 1 64 ? 1.967 17.656 16.391 1 97.5 64 LYS B CA 1
ATOM 1517 C C . LYS B 1 64 ? 2.287 17.328 14.93 1 97.5 64 LYS B C 1
ATOM 1519 O O . LYS B 1 64 ? 3.377 17.641 14.445 1 97.5 64 LYS B O 1
ATOM 1524 N N . LEU B 1 65 ? 1.339 16.734 14.289 1 96.44 65 LEU B N 1
ATOM 1525 C CA . LEU B 1 65 ? 1.493 16.391 12.875 1 96.44 65 LEU B CA 1
ATOM 1526 C C . LEU B 1 65 ? 1.761 17.656 12.055 1 96.44 65 LEU B C 1
ATOM 1528 O O . LEU B 1 65 ? 2.686 17.672 11.234 1 96.44 65 LEU B O 1
ATOM 1532 N N . LEU B 1 66 ? 1.01 18.703 12.266 1 96.69 66 LEU B N 1
ATOM 1533 C CA . LEU B 1 66 ? 1.121 19.938 11.5 1 96.69 66 LEU B CA 1
ATOM 1534 C C . LEU B 1 66 ? 2.408 20.688 11.844 1 96.69 66 LEU B C 1
ATOM 1536 O O . LEU B 1 66 ? 2.982 21.375 11 1 96.69 66 LEU B O 1
ATOM 1540 N N . GLU B 1 67 ? 2.869 20.5 13.055 1 96.69 67 GLU B N 1
ATOM 1541 C CA . GLU B 1 67 ? 4.133 21.094 13.477 1 96.69 67 GLU B CA 1
ATOM 1542 C C . GLU B 1 67 ? 5.312 20.438 12.766 1 96.69 67 GLU B C 1
ATOM 1544 O O . GLU B 1 67 ? 6.227 21.125 12.297 1 96.69 67 GLU B O 1
ATOM 1549 N N . LYS B 1 68 ? 5.289 19.156 12.641 1 95.31 68 LYS B N 1
ATOM 1550 C CA . LYS B 1 68 ? 6.383 18.375 12.07 1 95.31 68 LYS B CA 1
ATOM 1551 C C . LYS B 1 68 ? 6.387 18.469 10.547 1 95.31 68 LYS B C 1
ATOM 1553 O O . LYS B 1 68 ? 7.445 18.375 9.922 1 95.31 68 LYS B O 1
ATOM 1558 N N . HIS B 1 69 ? 5.191 18.562 10.047 1 94.31 69 HIS B N 1
ATOM 1559 C CA . HIS B 1 69 ? 5.027 18.531 8.602 1 94.31 69 HIS B CA 1
ATOM 1560 C C . HIS B 1 69 ? 4.195 19.703 8.109 1 94.31 69 HIS B C 1
ATOM 1562 O O . HIS B 1 69 ? 2.965 19.625 8.078 1 94.31 69 HIS B O 1
ATOM 1568 N N . SER B 1 70 ? 4.848 20.625 7.57 1 91.62 70 SER B N 1
ATOM 1569 C CA . SER B 1 70 ? 4.18 21.844 7.156 1 91.62 70 SER B CA 1
ATOM 1570 C C . SER B 1 70 ? 3.26 21.594 5.965 1 91.62 70 SER B C 1
ATOM 1572 O O . SER B 1 70 ? 2.273 22.312 5.773 1 91.62 70 SER B O 1
ATOM 1574 N N . THR B 1 71 ? 3.541 20.609 5.227 1 91.94 71 THR B N 1
ATOM 1575 C CA . THR B 1 71 ? 2.756 20.344 4.031 1 91.94 71 THR B CA 1
ATOM 1576 C C . THR B 1 71 ? 1.561 19.453 4.359 1 91.94 71 THR B C 1
ATOM 1578 O O . THR B 1 71 ? 0.685 19.234 3.52 1 91.94 71 THR B O 1
ATOM 1581 N N . ALA B 1 72 ? 1.481 19 5.535 1 95.88 72 ALA B N 1
ATOM 1582 C CA . ALA B 1 72 ? 0.473 18 5.875 1 95.88 72 ALA B CA 1
ATOM 1583 C C . ALA B 1 72 ? -0.936 18.562 5.723 1 95.88 72 ALA B C 1
ATOM 1585 O O . ALA B 1 72 ? -1.849 17.859 5.277 1 95.88 72 ALA B O 1
ATOM 1586 N N . ARG B 1 73 ? -1.11 19.812 5.996 1 96.75 73 ARG B N 1
ATOM 1587 C CA . ARG B 1 73 ? -2.438 20.422 5.949 1 96.75 73 ARG B CA 1
ATOM 1588 C C . ARG B 1 73 ? -3.029 20.328 4.547 1 96.75 73 ARG B C 1
ATOM 1590 O O . ARG B 1 73 ? -4.191 19.953 4.383 1 96.75 73 ARG B O 1
ATOM 1597 N N . ILE B 1 74 ? -2.283 20.656 3.598 1 96.88 74 ILE B N 1
ATOM 1598 C CA . ILE B 1 74 ? -2.736 20.625 2.211 1 96.88 74 ILE B CA 1
ATOM 1599 C C . ILE B 1 74 ? -3.139 19.203 1.831 1 96.88 74 ILE B C 1
ATOM 1601 O O . ILE B 1 74 ? -4.168 18.984 1.188 1 96.88 74 ILE B O 1
ATOM 1605 N N . HIS B 1 75 ? -2.369 18.266 2.238 1 96.56 75 HIS B N 1
ATOM 1606 C CA . HIS B 1 75 ? -2.639 16.875 1.906 1 96.56 75 HIS B CA 1
ATOM 1607 C C . HIS B 1 75 ? -3.885 16.375 2.625 1 96.56 75 HIS B C 1
ATOM 1609 O O . HIS B 1 75 ? -4.707 15.672 2.031 1 96.56 75 HIS B O 1
ATOM 1615 N N . LEU B 1 76 ? -3.971 16.766 3.84 1 98.19 76 LEU B N 1
ATOM 1616 C CA . LEU B 1 76 ? -5.156 16.391 4.602 1 98.19 76 LEU B CA 1
ATOM 1617 C C . LEU B 1 76 ? -6.422 16.938 3.951 1 98.19 76 LEU B C 1
ATOM 1619 O O . LEU B 1 76 ? -7.418 16.234 3.812 1 98.19 76 LEU B O 1
ATOM 1623 N N . ASP B 1 77 ? -6.387 18.156 3.553 1 98 77 ASP B N 1
ATOM 1624 C CA . ASP B 1 77 ? -7.539 18.797 2.92 1 98 77 ASP B CA 1
ATOM 1625 C C . ASP B 1 77 ? -7.902 18.094 1.612 1 98 77 ASP B C 1
ATOM 1627 O O . ASP B 1 77 ? -9.078 17.891 1.317 1 98 77 ASP B O 1
ATOM 1631 N N . GLU B 1 78 ? -6.918 17.75 0.893 1 96.75 78 GLU B N 1
ATOM 1632 C CA . GLU B 1 78 ? -7.141 17.047 -0.366 1 96.75 78 GLU B CA 1
ATOM 1633 C C . GLU B 1 78 ? -7.777 15.68 -0.129 1 96.75 78 GLU B C 1
ATOM 1635 O O . GLU B 1 78 ? -8.711 15.297 -0.841 1 96.75 78 GLU B O 1
ATOM 1640 N N . LEU B 1 79 ? -7.301 14.961 0.802 1 97.75 79 LEU B N 1
ATOM 1641 C CA . LEU B 1 79 ? -7.828 13.641 1.132 1 97.75 79 LEU B CA 1
ATOM 1642 C C . LEU B 1 79 ? -9.273 13.734 1.617 1 97.75 79 LEU B C 1
ATOM 1644 O O . LEU B 1 79 ? -10.109 12.922 1.24 1 97.75 79 LEU B O 1
ATOM 1648 N N . LYS B 1 80 ? -9.508 14.766 2.393 1 98.12 80 LYS B N 1
ATOM 1649 C CA . LYS B 1 80 ? -10.875 14.984 2.855 1 98.12 80 LYS B CA 1
ATOM 1650 C C . LYS B 1 80 ? -11.812 15.258 1.685 1 98.12 80 LYS B C 1
ATOM 1652 O O . LYS B 1 80 ? -12.914 14.703 1.624 1 98.12 80 LYS B O 1
ATOM 1657 N N . ARG B 1 81 ? -11.367 16.016 0.812 1 97.19 81 ARG B N 1
ATOM 1658 C CA . ARG B 1 81 ? -12.164 16.344 -0.366 1 97.19 81 ARG B CA 1
ATOM 1659 C C . ARG B 1 81 ? -12.469 15.102 -1.191 1 97.19 81 ARG B C 1
ATOM 1661 O O . ARG B 1 81 ? -13.555 14.984 -1.762 1 97.19 81 ARG B O 1
ATOM 1668 N N . LEU B 1 82 ? -11.594 14.188 -1.166 1 94.69 82 LEU B N 1
ATOM 1669 C CA . LEU B 1 82 ? -11.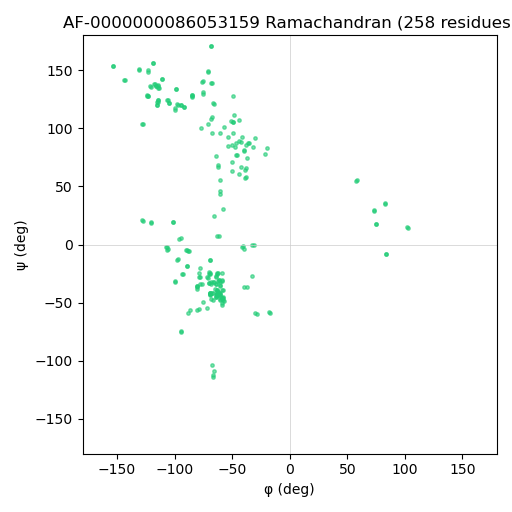75 12.977 -1.962 1 94.69 82 LEU B CA 1
ATOM 1670 C C . LEU B 1 82 ? -12.484 11.898 -1.175 1 94.69 82 LEU B C 1
ATOM 1672 O O . LEU B 1 82 ? -12.727 10.805 -1.688 1 94.69 82 LEU B O 1
ATOM 1676 N N . GLY B 1 83 ? -12.781 12.133 0.087 1 96.75 83 GLY B N 1
ATOM 1677 C CA . GLY B 1 83 ? -13.664 11.258 0.848 1 96.75 83 GLY B CA 1
ATOM 1678 C C . GLY B 1 83 ? -12.914 10.336 1.785 1 96.75 83 GLY B C 1
ATOM 1679 O O . GLY B 1 83 ? -13.508 9.414 2.363 1 96.75 83 GLY B O 1
ATOM 1680 N N . 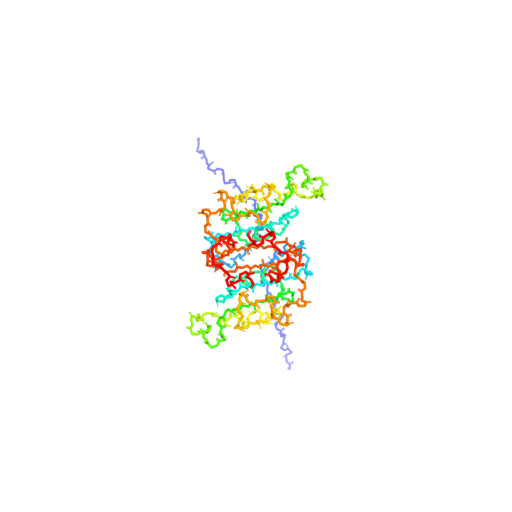CYS B 1 84 ? -11.672 10.602 2.02 1 97.56 84 CYS B N 1
ATOM 1681 C CA . CYS B 1 84 ? -10.859 9.75 2.881 1 97.56 84 CYS B CA 1
ATOM 1682 C C . CYS B 1 84 ? -11.203 9.977 4.348 1 97.56 84 CYS B C 1
ATOM 1684 O O . CYS B 1 84 ? -11.398 11.109 4.777 1 97.56 84 CYS B O 1
ATOM 1686 N N . THR B 1 85 ? -11.227 8.859 5.082 1 97.69 85 THR B N 1
ATOM 1687 C CA . THR B 1 85 ? -11.305 8.977 6.535 1 97.69 85 THR B CA 1
ATOM 1688 C C . THR B 1 85 ? -9.914 9.156 7.141 1 97.69 85 THR B C 1
ATOM 1690 O O . THR B 1 85 ? -8.992 8.391 6.828 1 97.69 85 THR B O 1
ATOM 1693 N N . LEU B 1 86 ? -9.828 10.188 7.965 1 98.19 86 LEU B N 1
ATOM 1694 C CA . LEU B 1 86 ? -8.539 10.516 8.57 1 98.19 86 LEU B CA 1
ATOM 1695 C C . LEU B 1 86 ? -8.586 10.305 10.086 1 98.19 86 LEU B C 1
ATOM 1697 O O . LEU B 1 86 ? -9.484 10.82 10.758 1 98.19 86 LEU B O 1
ATOM 1701 N N . LEU B 1 87 ? -7.66 9.492 10.555 1 96.62 87 LEU B N 1
ATOM 1702 C CA . LEU B 1 87 ? -7.543 9.266 11.992 1 96.62 87 LEU B CA 1
ATOM 1703 C C . LEU B 1 87 ? -6.16 9.656 12.492 1 96.62 87 LEU B C 1
ATOM 1705 O O . LEU B 1 87 ? -5.152 9.367 11.844 1 96.62 87 LEU B O 1
ATOM 1709 N N . HIS B 1 88 ? -6.137 10.352 13.641 1 96.5 88 HIS B N 1
ATOM 1710 C CA . HIS B 1 88 ? -4.883 10.797 14.227 1 96.5 88 HIS B CA 1
ATOM 1711 C C . HIS B 1 88 ? -4.672 10.203 15.609 1 96.5 88 HIS B C 1
ATOM 1713 O O . HIS B 1 88 ? -5.633 9.766 16.25 1 96.5 88 HIS B O 1
ATOM 1719 N N . GLY B 1 89 ? -3.346 10.141 15.992 1 94.31 89 GLY B N 1
ATOM 1720 C CA . GLY B 1 89 ? -3.027 9.594 17.297 1 94.31 89 GLY B CA 1
ATOM 1721 C C . GLY B 1 89 ? -3.191 8.086 17.375 1 94.31 89 GLY B C 1
ATOM 1722 O O . GLY B 1 89 ? -3.578 7.555 18.422 1 94.31 89 GLY B O 1
ATOM 1723 N N . ILE B 1 90 ? -3.008 7.398 16.281 1 91.81 90 ILE B N 1
ATOM 1724 C CA . ILE B 1 90 ? -3.168 5.949 16.219 1 91.81 90 ILE B CA 1
ATOM 1725 C C . ILE B 1 90 ? -1.815 5.273 16.422 1 91.81 90 ILE B C 1
ATOM 1727 O O . ILE B 1 90 ? -0.867 5.535 15.68 1 91.81 90 ILE B O 1
ATOM 1731 N N . ASN B 1 91 ? -1.693 4.48 17.422 1 85.5 91 ASN B N 1
ATOM 1732 C CA . ASN B 1 91 ? -0.522 3.643 17.641 1 85.5 91 ASN B CA 1
ATOM 1733 C C . ASN B 1 91 ? -0.69 2.264 17.016 1 85.5 91 ASN B C 1
ATOM 1735 O O . ASN B 1 91 ? -1.583 1.505 17.406 1 85.5 91 ASN B O 1
ATOM 1739 N N . VAL B 1 92 ? 0.135 1.967 16.125 1 79.06 92 VAL B N 1
ATOM 1740 C CA . VAL B 1 92 ? 0.054 0.734 15.344 1 79.06 92 VAL B CA 1
ATOM 1741 C C . VAL B 1 92 ? 0.12 -0.471 16.281 1 79.06 92 VAL B C 1
ATOM 1743 O O . VAL B 1 92 ? -0.487 -1.51 16 1 79.06 92 VAL B O 1
ATOM 1746 N N . LYS B 1 93 ? 0.825 -0.263 17.359 1 75.94 93 LYS B N 1
ATOM 1747 C CA . LYS B 1 93 ? 0.975 -1.357 18.312 1 75.94 93 LYS B CA 1
ATOM 1748 C C . LYS B 1 93 ? -0.373 -1.759 18.906 1 75.94 93 LYS B C 1
ATOM 1750 O O . LYS B 1 93 ? -0.574 -2.916 19.28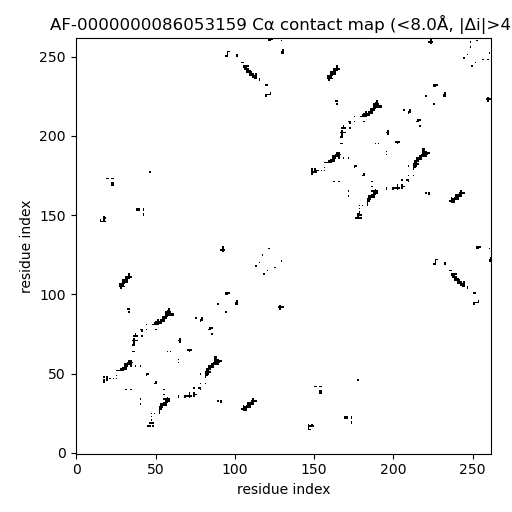1 1 75.94 93 LYS B O 1
ATOM 1755 N N . TYR B 1 94 ? -1.268 -0.843 18.891 1 78.38 94 TYR B N 1
ATOM 1756 C CA . TYR B 1 94 ? -2.551 -1.092 19.531 1 78.38 94 TYR B CA 1
ATOM 1757 C C . TYR B 1 94 ? -3.697 -0.97 18.531 1 78.38 94 TYR B C 1
ATOM 1759 O O . TYR B 1 94 ? -4.855 -0.811 18.938 1 78.38 94 TYR B O 1
ATOM 1767 N N . ILE B 1 95 ? -3.336 -1.062 17.328 1 78.19 95 ILE B N 1
ATOM 1768 C CA . ILE B 1 95 ? -4.332 -0.796 16.297 1 78.19 95 ILE B CA 1
ATOM 1769 C C . ILE B 1 95 ? -5.418 -1.868 16.344 1 78.19 95 ILE B C 1
ATOM 1771 O O . ILE B 1 95 ? -6.586 -1.59 16.062 1 78.19 95 ILE B O 1
ATOM 1775 N N . HIS B 1 96 ? -5.082 -3.072 16.703 1 73.94 96 HIS B N 1
ATOM 1776 C CA . HIS B 1 96 ? -6.035 -4.176 16.781 1 73.94 96 HIS B CA 1
ATOM 1777 C C . HIS B 1 96 ? -7.012 -3.971 17.938 1 73.94 96 HIS B C 1
ATOM 1779 O O . HIS B 1 96 ? -8.039 -4.648 18 1 73.94 96 HIS B O 1
ATOM 1785 N N . GLU B 1 97 ? -6.672 -3.057 18.766 1 75.44 97 GLU B N 1
ATOM 1786 C CA . GLU B 1 97 ? -7.543 -2.762 19.906 1 75.44 97 GLU B CA 1
ATOM 1787 C C . GLU B 1 97 ? -8.438 -1.562 19.609 1 75.44 97 GLU B C 1
ATOM 1789 O O . GLU B 1 97 ? -9.367 -1.276 20.375 1 75.44 97 GLU B O 1
ATOM 1794 N N . ASP B 1 98 ? -8.07 -0.899 18.547 1 77.62 98 ASP B N 1
ATOM 1795 C CA . ASP B 1 98 ? -8.859 0.278 18.219 1 77.62 98 ASP B CA 1
ATOM 1796 C C . ASP B 1 98 ? -10.281 -0.115 17.812 1 77.62 98 ASP B C 1
ATOM 1798 O O . ASP B 1 98 ? -10.477 -0.901 16.891 1 77.62 98 ASP B O 1
ATOM 1802 N N . SER B 1 99 ? -11.242 0.402 18.531 1 75.88 99 SER B N 1
ATOM 1803 C CA . SER B 1 99 ? -12.633 -0.01 18.391 1 75.88 99 SER B CA 1
ATOM 1804 C C . SER B 1 99 ? -13.156 0.277 16.984 1 75.88 99 SER B C 1
ATOM 1806 O O . SER B 1 99 ? -14.039 -0.425 16.484 1 75.88 99 SER B O 1
ATOM 1808 N N . PHE B 1 100 ? -12.633 1.279 16.391 1 81.81 100 PHE B N 1
ATOM 1809 C CA . PHE B 1 100 ? -13.086 1.676 15.07 1 81.81 100 PHE B CA 1
ATOM 1810 C C . PHE B 1 100 ? -12.453 0.8 13.992 1 81.81 100 PHE B C 1
ATOM 1812 O O . PHE B 1 100 ? -13.117 0.389 13.047 1 81.81 100 PHE B O 1
ATOM 1819 N N . LEU B 1 101 ? -11.289 0.437 14.164 1 80.75 101 LEU B N 1
ATOM 1820 C CA . LEU B 1 101 ? -10.539 -0.263 13.125 1 80.75 101 LEU B CA 1
ATOM 1821 C C . LEU B 1 101 ? -10.664 -1.774 13.289 1 80.75 101 LEU B C 1
ATOM 1823 O O . LEU B 1 101 ? -10.555 -2.521 12.32 1 80.75 101 LEU B O 1
ATOM 1827 N N . LYS B 1 102 ? -10.922 -2.201 14.469 1 74.25 102 LYS B N 1
ATOM 1828 C CA . LYS B 1 102 ? -10.938 -3.631 14.758 1 74.25 102 LYS B CA 1
ATOM 1829 C C . LYS B 1 102 ? -12.141 -4.312 14.109 1 74.25 102 LYS B C 1
ATOM 1831 O O . LYS B 1 102 ? -12.094 -5.508 13.812 1 74.25 102 LYS B O 1
ATOM 1836 N N . VAL B 1 103 ? -13.188 -3.553 13.844 1 72.69 103 VAL B N 1
ATOM 1837 C CA . VAL B 1 103 ? -14.422 -4.152 13.328 1 72.69 103 VAL B CA 1
ATOM 1838 C C . VAL B 1 103 ? -14.453 -4.047 11.805 1 72.69 103 VAL B C 1
ATOM 1840 O O . VAL B 1 103 ? -15.43 -4.441 11.172 1 72.69 103 VAL B O 1
ATOM 1843 N N . ARG B 1 104 ? -13.391 -3.574 11.297 1 81.06 104 ARG B N 1
ATOM 1844 C CA . ARG B 1 104 ? -13.375 -3.355 9.852 1 81.06 104 ARG B CA 1
ATOM 1845 C C . ARG B 1 104 ? -12.438 -4.336 9.164 1 81.06 104 ARG B C 1
ATOM 1847 O O . ARG B 1 104 ? -11.398 -4.711 9.719 1 81.06 104 ARG B O 1
ATOM 1854 N N . ARG B 1 105 ? -12.922 -4.777 7.949 1 84.38 105 ARG B N 1
ATOM 1855 C CA . ARG B 1 105 ? -12.102 -5.617 7.086 1 84.38 105 ARG B CA 1
ATOM 1856 C C . ARG B 1 105 ? -11.438 -4.789 5.988 1 84.38 105 ARG B C 1
ATOM 1858 O O . ARG B 1 105 ? -12.062 -3.902 5.41 1 84.38 105 ARG B O 1
ATOM 1865 N N . PHE B 1 106 ? -10.18 -5.078 5.867 1 89.69 106 PHE B N 1
ATOM 1866 C CA . PHE B 1 106 ? -9.43 -4.367 4.836 1 89.69 106 PHE B CA 1
ATOM 1867 C C . PHE B 1 106 ? -8.898 -5.332 3.789 1 89.69 106 PHE B C 1
ATOM 1869 O O . PHE B 1 106 ? -8.453 -6.438 4.121 1 89.69 106 PHE B O 1
ATOM 1876 N N . ASP B 1 107 ? -9.008 -4.906 2.582 1 90.06 107 ASP B N 1
ATOM 1877 C CA . ASP B 1 107 ? -8.414 -5.672 1.485 1 90.06 107 ASP B CA 1
ATOM 1878 C C . ASP B 1 107 ? -6.91 -5.438 1.401 1 90.06 107 ASP B C 1
ATOM 1880 O O . ASP B 1 107 ? -6.164 -6.312 0.951 1 90.06 107 ASP B O 1
ATOM 1884 N N . ARG B 1 108 ? -6.551 -4.23 1.868 1 92.31 108 ARG B N 1
ATOM 1885 C CA . ARG B 1 108 ? -5.133 -3.891 1.863 1 92.31 108 ARG B CA 1
ATOM 1886 C C . ARG B 1 108 ? -4.762 -3.064 3.09 1 92.31 108 ARG B C 1
ATOM 1888 O O . ARG B 1 108 ? -5.527 -2.191 3.508 1 92.31 108 ARG B O 1
ATOM 1895 N N . ILE B 1 109 ? -3.604 -3.336 3.621 1 92.06 109 ILE B N 1
ATOM 1896 C CA . ILE B 1 109 ? -3.02 -2.518 4.68 1 92.06 109 ILE B CA 1
ATOM 1897 C C . ILE B 1 109 ? -1.637 -2.031 4.254 1 92.06 109 ILE B C 1
ATOM 1899 O O . ILE B 1 109 ? -0.79 -2.83 3.844 1 92.06 109 ILE B O 1
ATOM 1903 N N . ILE B 1 110 ? -1.449 -0.757 4.359 1 93.19 110 ILE B N 1
ATOM 1904 C CA . ILE B 1 110 ? -0.183 -0.144 3.977 1 93.19 110 ILE B CA 1
ATOM 1905 C C . ILE B 1 110 ? 0.498 0.451 5.207 1 93.19 110 ILE B C 1
ATOM 1907 O O . ILE B 1 110 ? -0.055 1.338 5.863 1 93.19 110 ILE B O 1
ATOM 1911 N N . PHE B 1 111 ? 1.654 0.008 5.445 1 91.81 111 PHE B N 1
ATOM 1912 C CA . PHE B 1 111 ? 2.482 0.557 6.512 1 91.81 111 PHE B CA 1
ATOM 1913 C C . PHE B 1 111 ? 3.512 1.531 5.949 1 91.81 111 PHE B C 1
ATOM 1915 O O . PHE B 1 111 ? 4.395 1.139 5.184 1 91.81 111 PHE B O 1
ATOM 1922 N N . ASN B 1 112 ? 3.406 2.764 6.352 1 91.56 112 ASN B N 1
ATOM 1923 C CA . ASN B 1 112 ? 4.332 3.795 5.898 1 91.56 112 ASN B CA 1
ATOM 1924 C C . ASN B 1 112 ? 5.445 4.035 6.918 1 91.56 112 ASN B C 1
ATOM 1926 O O . ASN B 1 112 ? 5.18 4.461 8.039 1 91.56 112 ASN B O 1
ATOM 1930 N N . PHE B 1 113 ? 6.656 3.832 6.426 1 85.44 113 PHE B N 1
ATOM 1931 C CA . PHE B 1 113 ? 7.883 3.99 7.199 1 85.44 113 PHE B CA 1
ATOM 1932 C C . PHE B 1 113 ? 7.867 3.086 8.43 1 85.44 113 PHE B C 1
ATOM 1934 O O . PHE B 1 113 ? 7.973 3.564 9.562 1 85.44 113 PHE B O 1
ATOM 1941 N N . PRO B 1 114 ? 7.648 1.787 8.07 1 76.44 114 PRO B N 1
ATOM 1942 C CA . PRO B 1 114 ? 7.633 0.817 9.164 1 76.44 114 PRO B CA 1
ATOM 1943 C C . PRO B 1 114 ? 8.969 0.743 9.906 1 76.44 114 PRO B C 1
ATOM 1945 O O . PRO B 1 114 ? 10.023 0.629 9.281 1 76.44 114 PRO B O 1
ATOM 1948 N N . HIS B 1 115 ? 9.406 1.729 10.594 1 60.25 115 HIS B N 1
ATOM 1949 C CA . HIS B 1 115 ? 10.664 1.707 11.32 1 60.25 115 HIS B CA 1
ATOM 1950 C C . HIS B 1 115 ? 11.133 0.276 11.57 1 60.25 115 HIS B C 1
ATOM 1952 O O . HIS B 1 115 ? 10.398 -0.531 12.148 1 60.25 115 HIS B O 1
ATOM 1958 N N . ALA B 1 116 ? 11.82 -0.29 10.477 1 50.03 116 ALA B N 1
ATOM 1959 C CA . ALA B 1 116 ? 12.352 -1.636 10.273 1 50.03 116 ALA B CA 1
ATOM 1960 C C . ALA B 1 116 ? 12.469 -2.385 11.594 1 50.03 116 ALA B C 1
ATOM 1962 O O . ALA B 1 116 ? 12.242 -3.598 11.656 1 50.03 116 ALA B O 1
ATOM 1963 N N . GLY B 1 117 ? 13.227 -1.794 12.453 1 45.06 117 GLY B N 1
ATOM 1964 C CA . GLY B 1 117 ? 13.547 -2.678 13.562 1 45.06 117 GLY B CA 1
ATOM 1965 C C . GLY B 1 117 ? 12.375 -3.527 14.008 1 45.06 117 GLY B C 1
ATOM 1966 O O . GLY B 1 117 ? 12.555 -4.664 14.445 1 45.06 117 GLY B O 1
ATOM 1967 N N . HIS B 1 118 ? 11.219 -2.975 13.977 1 44.47 118 HIS B N 1
ATOM 1968 C CA . HIS B 1 118 ? 10.102 -3.584 14.695 1 44.47 118 HIS B CA 1
ATOM 1969 C C . HIS B 1 118 ? 9.219 -4.387 13.75 1 44.47 118 HIS B C 1
ATOM 1971 O O . HIS B 1 118 ? 8.648 -5.41 14.141 1 44.47 118 HIS B O 1
ATOM 1977 N N . TYR B 1 119 ? 9.094 -3.994 12.516 1 47.59 119 TYR B N 1
ATOM 1978 C CA . TYR B 1 119 ? 7.938 -4.555 11.828 1 47.59 119 TYR B CA 1
ATOM 1979 C C . TYR B 1 119 ? 8.281 -5.891 11.18 1 47.59 119 TYR B C 1
ATOM 1981 O O . TYR B 1 119 ? 7.551 -6.871 11.336 1 47.59 119 TYR B O 1
ATOM 1989 N N . LEU B 1 120 ? 9.352 -5.793 10.234 1 47.06 120 LEU B N 1
ATOM 1990 C CA . LEU B 1 120 ? 9.688 -7.062 9.602 1 47.06 120 LEU B CA 1
ATOM 1991 C C . LEU B 1 120 ? 10.312 -8.023 10.602 1 47.06 120 LEU B C 1
ATOM 1993 O O . LEU B 1 120 ? 10.367 -9.227 10.367 1 47.06 120 LEU B O 1
ATOM 1997 N N . GLY B 1 121 ? 11.086 -7.375 11.562 1 41.62 121 GLY B N 1
ATOM 1998 C CA . GLY B 1 121 ? 11.586 -8.086 12.734 1 41.62 121 GLY B CA 1
ATOM 1999 C C . GLY B 1 121 ? 10.484 -8.641 13.609 1 41.62 121 GLY B C 1
ATOM 2000 O O . GLY B 1 121 ? 10.695 -8.875 14.805 1 41.62 121 GLY B O 1
ATOM 2001 N N . PHE B 1 122 ? 9.281 -8.562 13.156 1 41.69 122 PHE B N 1
ATOM 2002 C CA . PHE B 1 122 ? 8.336 -9.258 14.023 1 41.69 122 PHE B CA 1
ATOM 2003 C C . PHE B 1 122 ? 8.914 -10.578 14.516 1 41.69 122 PHE B C 1
ATOM 2005 O O . PHE B 1 122 ? 8.188 -11.422 15.039 1 41.69 122 PHE B O 1
ATOM 2012 N N . GLY B 1 123 ? 9.977 -10.875 14.133 1 34.28 123 GLY B N 1
ATOM 2013 C CA . GLY B 1 123 ? 10.555 -12.062 14.742 1 34.28 123 GLY B CA 1
ATOM 2014 C C . GLY B 1 123 ? 10.867 -11.883 16.219 1 34.28 123 GLY B C 1
ATOM 2015 O O . GLY B 1 123 ? 10.016 -12.141 17.078 1 34.28 123 GLY B O 1
ATOM 2016 N N . GLU B 1 124 ? 12.156 -11.867 16.609 1 36.94 124 GLU B N 1
ATOM 2017 C CA . GLU B 1 124 ? 12.633 -12.305 17.922 1 36.94 124 GLU B CA 1
ATOM 2018 C C . GLU B 1 124 ? 12.109 -11.398 19.031 1 36.94 124 GLU B C 1
ATOM 2020 O O . GLU B 1 124 ? 11.352 -11.852 19.891 1 36.94 124 GLU B O 1
ATOM 2025 N N . ASN B 1 125 ? 12.891 -10.43 19.812 1 33.62 125 ASN B N 1
ATOM 2026 C CA . ASN B 1 125 ? 12.758 -9.922 21.172 1 33.62 125 ASN B CA 1
ATOM 2027 C C . ASN B 1 125 ? 11.664 -8.859 21.266 1 33.62 125 ASN B C 1
ATOM 2029 O O . ASN B 1 125 ? 11.391 -8.336 22.344 1 33.62 125 ASN B O 1
ATOM 2033 N N . ASN B 1 126 ? 11.562 -7.734 20.547 1 34.44 126 ASN B N 1
ATOM 2034 C CA . ASN B 1 126 ? 10.609 -6.754 21.047 1 34.44 126 ASN B CA 1
ATOM 2035 C C . ASN B 1 126 ? 9.172 -7.246 20.906 1 34.44 126 ASN B C 1
ATOM 2037 O O . ASN B 1 126 ? 8.703 -7.5 19.797 1 34.44 126 ASN B O 1
ATOM 2041 N N . GLU B 1 127 ? 8.367 -7.668 22.078 1 29.81 127 GLU B N 1
ATOM 2042 C CA . GLU B 1 127 ? 7.082 -7.91 22.719 1 29.81 127 GLU B CA 1
ATOM 2043 C C . GLU B 1 127 ? 6.008 -6.969 22.172 1 29.81 127 GLU B C 1
ATOM 2045 O O . GLU B 1 127 ? 4.832 -7.336 22.094 1 29.81 127 GLU B O 1
ATOM 2050 N N . GLU B 1 128 ? 6.148 -5.59 22.266 1 29.67 128 GLU B N 1
ATOM 2051 C CA . GLU B 1 128 ? 5.051 -4.645 22.469 1 29.67 128 GLU B CA 1
ATOM 2052 C C . GLU B 1 128 ? 4.25 -4.461 21.172 1 29.67 128 GLU B C 1
ATOM 2054 O O . GLU B 1 128 ? 3.076 -4.086 21.219 1 29.67 128 GLU B O 1
ATOM 2059 N N . LEU B 1 129 ? 4.816 -4.219 20.078 1 27.34 129 LEU B N 1
ATOM 2060 C CA . LEU B 1 129 ? 3.789 -3.752 19.156 1 27.34 129 LEU B CA 1
ATOM 2061 C C . LEU B 1 129 ? 3.006 -4.922 18.562 1 27.34 129 LEU B C 1
ATOM 2063 O O . LEU B 1 129 ? 1.903 -4.742 18.047 1 27.34 129 LEU B O 1
ATOM 2067 N N . ILE B 1 130 ? 3.68 -6.07 18.234 1 27.66 130 ILE B N 1
ATOM 2068 C CA . ILE B 1 130 ? 2.836 -7.066 17.594 1 27.66 130 ILE B CA 1
ATOM 2069 C C . ILE B 1 130 ? 1.991 -7.789 18.641 1 27.66 130 ILE B C 1
ATOM 2071 O O . ILE B 1 130 ? 1.186 -8.656 18.297 1 27.66 130 ILE B O 1
ATOM 2075 N N . LEU B 1 131 ? 2.395 -7.777 20.047 1 20.94 131 LEU B N 1
ATOM 2076 C CA . LEU B 1 131 ? 1.526 -8.516 20.953 1 20.94 131 LEU B CA 1
ATOM 2077 C C . LEU B 1 131 ? 0.214 -7.766 21.172 1 20.94 131 LEU B C 1
ATOM 2079 O O . LEU B 1 131 ? 0.216 -6.559 21.422 1 20.94 131 LEU B O 1
#

pLDDT: mean 72.57, std 27.25, range [20.03, 98.25]

Radius of gyration: 22.15 Å; Cα contacts (8 Å, |Δi|>4): 433; chains: 2; bounding box: 56×71×77 Å